Protein AF-A0A1F8RXK7-F1 (afdb_monomer)

Radius of gyration: 18.15 Å; Cα contacts (8 Å, |Δi|>4): 704; chains: 1; bounding box: 50×37×48 Å

Foldseek 3Di:
DALQDDDPQAPHDDDDAFAAWFFQFQFKTKFWLVVFFQAAALSHTQADPVDRWACAPNRRFFHFNDKDFPDFALCLCVPADDQADPVRHGPQRHPVSNSVRRVCSQVVDPRIFTWTKDHQNGATNVPRLAGTIIMITTPGGHDDDHFAEDAAPNCCVQDDPDFFFWWKWKFQAWPWDDPPDTHTSRHIDIWTWGFPAQADVVGPWWTKTADDPVTHDDDGRHGGTFGGSHPVHSYGQFTFHADPDNGRHGITITTGCNHPSNQVVVVVVVHHD

Structure (mmCIF, N/CA/C/O backbone):
data_AF-A0A1F8RXK7-F1
#
_entry.id   AF-A0A1F8RXK7-F1
#
loop_
_atom_site.group_PDB
_atom_site.id
_atom_site.type_symbol
_atom_site.label_atom_id
_atom_site.label_alt_id
_atom_site.label_comp_id
_atom_site.label_asym_id
_atom_site.label_entity_id
_atom_site.label_seq_id
_atom_site.pdbx_PDB_ins_code
_atom_site.Cartn_x
_atom_site.Cartn_y
_atom_site.Cartn_z
_atom_site.occupancy
_atom_site.B_iso_or_equiv
_atom_site.auth_seq_id
_atom_site.auth_comp_id
_atom_site.auth_asym_id
_atom_site.auth_atom_id
_atom_site.pdbx_PDB_model_num
ATOM 1 N N . TYR A 1 1 ? 3.624 -2.845 -9.677 1.00 97.81 1 TYR A N 1
ATOM 2 C CA . TYR A 1 1 ? 4.191 -2.038 -10.780 1.00 97.81 1 TYR A CA 1
ATOM 3 C C . TYR A 1 1 ? 3.054 -1.300 -11.457 1.00 97.81 1 TYR A C 1
ATOM 5 O O . TYR A 1 1 ? 2.001 -1.893 -11.654 1.00 97.81 1 TYR A O 1
ATOM 13 N N . VAL A 1 2 ? 3.251 -0.019 -11.769 1.00 97.62 2 VAL A N 1
ATOM 14 C CA . VAL A 1 2 ? 2.241 0.828 -12.424 1.00 97.62 2 VAL A CA 1
ATOM 15 C C . VAL A 1 2 ? 2.798 1.314 -13.762 1.00 97.62 2 VAL A C 1
ATOM 17 O O . VAL A 1 2 ? 3.745 2.107 -13.752 1.00 97.62 2 VAL A O 1
ATOM 20 N N . PRO A 1 3 ? 2.252 0.857 -14.901 1.00 97.06 3 PRO A N 1
ATOM 21 C CA . PRO A 1 3 ? 2.807 1.130 -16.228 1.00 97.06 3 PRO A CA 1
ATOM 22 C C . PRO A 1 3 ? 2.888 2.614 -16.586 1.00 97.06 3 PRO A C 1
ATOM 24 O O . PRO A 1 3 ? 3.844 3.035 -17.229 1.00 97.06 3 PRO A O 1
ATOM 27 N N . ASP A 1 4 ? 1.920 3.418 -16.145 1.00 95.38 4 ASP A N 1
ATOM 28 C CA . ASP A 1 4 ? 1.760 4.797 -16.625 1.00 95.38 4 ASP A CA 1
ATOM 29 C C . ASP A 1 4 ? 2.380 5.856 -15.714 1.00 95.38 4 ASP A C 1
ATOM 31 O O . ASP A 1 4 ? 2.373 7.041 -16.048 1.00 95.38 4 ASP A O 1
ATOM 35 N N . VAL A 1 5 ? 2.945 5.456 -14.571 1.00 92.44 5 VAL A N 1
ATOM 36 C CA . VAL A 1 5 ? 3.567 6.411 -13.650 1.00 92.44 5 VAL A CA 1
ATOM 37 C C . VAL A 1 5 ? 4.837 6.979 -14.287 1.00 92.44 5 VAL A C 1
ATOM 39 O O . VAL A 1 5 ? 5.756 6.217 -14.609 1.00 92.44 5 VAL A O 1
ATOM 42 N N . PRO A 1 6 ? 4.936 8.310 -14.455 1.00 91.00 6 PRO A N 1
ATOM 43 C CA . PRO A 1 6 ? 6.135 8.925 -14.990 1.00 91.00 6 PRO A CA 1
ATOM 44 C C . PRO A 1 6 ? 7.299 8.746 -14.016 1.00 91.00 6 PRO A C 1
ATOM 46 O O . PRO A 1 6 ? 7.149 8.807 -12.796 1.00 91.00 6 PRO A O 1
ATOM 49 N N . THR A 1 7 ? 8.494 8.563 -14.564 1.00 87.12 7 THR A N 1
ATOM 50 C CA . THR A 1 7 ? 9.729 8.471 -13.789 1.00 87.12 7 THR A CA 1
ATOM 51 C C . THR A 1 7 ? 10.764 9.424 -14.366 1.00 87.12 7 THR A C 1
ATOM 53 O O . THR A 1 7 ? 10.842 9.620 -15.572 1.00 87.12 7 THR A O 1
ATOM 56 N N . SER A 1 8 ? 11.580 10.030 -13.506 1.00 88.44 8 SER A N 1
ATOM 57 C CA . SER A 1 8 ? 12.704 10.868 -13.937 1.00 88.44 8 SER A CA 1
ATOM 58 C C . SER A 1 8 ? 13.897 10.056 -14.451 1.00 88.44 8 SER A C 1
ATOM 60 O O . SER A 1 8 ? 14.833 10.631 -15.002 1.00 88.44 8 SER A O 1
ATOM 62 N N . LEU A 1 9 ? 13.886 8.735 -14.249 1.00 88.38 9 LEU A N 1
ATOM 63 C CA . LEU A 1 9 ? 14.996 7.844 -14.585 1.00 88.38 9 LEU A CA 1
ATOM 64 C C . LEU A 1 9 ? 14.971 7.373 -16.042 1.00 88.38 9 LEU A C 1
ATOM 66 O O . LEU A 1 9 ? 16.021 7.045 -16.589 1.00 88.38 9 LEU A O 1
ATOM 70 N N . TYR A 1 10 ? 13.788 7.332 -16.654 1.00 90.75 10 TYR A N 1
ATOM 71 C CA . TYR A 1 10 ? 13.558 6.781 -17.985 1.00 90.75 10 TYR A CA 1
ATOM 72 C C . TYR A 1 10 ? 12.708 7.740 -18.826 1.00 90.75 10 TYR A C 1
ATOM 74 O O . TYR A 1 10 ? 11.911 8.492 -18.268 1.00 90.75 10 TYR A O 1
ATOM 82 N N . PRO A 1 11 ? 12.870 7.745 -20.162 1.00 89.50 11 PRO A N 1
ATOM 83 C CA . PRO A 1 11 ? 12.026 8.548 -21.044 1.00 89.50 11 PRO A CA 1
ATOM 84 C C . PRO A 1 11 ? 10.589 8.007 -21.150 1.00 89.50 11 PRO A C 1
ATOM 86 O O . PRO A 1 11 ? 9.679 8.772 -21.458 1.00 89.50 11 PRO A O 1
ATOM 89 N N . ASP A 1 12 ? 10.392 6.706 -20.924 1.00 91.00 12 ASP A N 1
ATOM 90 C CA . ASP A 1 12 ? 9.109 6.004 -20.910 1.00 91.00 12 ASP A CA 1
ATOM 91 C C . ASP A 1 12 ? 8.591 5.766 -19.472 1.00 91.00 12 ASP A C 1
ATOM 93 O O . ASP A 1 12 ? 9.391 5.666 -18.535 1.00 91.00 12 ASP A O 1
ATOM 97 N N . PRO A 1 13 ? 7.259 5.707 -19.257 1.00 93.88 13 PRO A N 1
ATOM 98 C CA . PRO A 1 13 ? 6.679 5.547 -17.923 1.00 93.88 13 PRO A CA 1
ATOM 99 C C . PRO A 1 13 ? 6.867 4.124 -17.358 1.00 93.88 13 PRO A C 1
ATOM 101 O O . PRO A 1 13 ? 7.306 3.201 -18.044 1.00 93.88 13 PRO A O 1
ATOM 104 N N . GLY A 1 14 ? 6.629 3.959 -16.054 1.00 95.31 14 GLY A N 1
ATOM 105 C CA . GLY A 1 14 ? 6.677 2.676 -15.346 1.00 95.31 14 GLY A CA 1
ATOM 106 C C . GLY A 1 14 ? 7.228 2.799 -13.919 1.00 95.31 14 GLY A C 1
ATOM 107 O O . GLY A 1 14 ? 8.440 2.835 -13.676 1.00 95.31 14 GLY A O 1
ATOM 108 N N . GLY A 1 15 ? 6.333 2.826 -12.942 1.00 94.31 15 GLY A N 1
ATOM 109 C CA . GLY A 1 15 ? 6.660 2.947 -11.526 1.00 94.31 15 GLY A CA 1
ATOM 110 C C . GLY A 1 15 ? 6.787 1.598 -10.821 1.00 94.31 15 GLY A C 1
ATOM 111 O O . GLY A 1 15 ? 5.990 0.684 -11.029 1.00 94.31 15 GLY A O 1
ATOM 112 N N . TRP A 1 16 ? 7.762 1.498 -9.919 1.00 94.94 16 TRP A N 1
ATOM 113 C CA . TRP A 1 16 ? 7.838 0.434 -8.918 1.00 94.94 16 TRP A CA 1
ATOM 114 C C . TRP A 1 16 ? 7.799 1.066 -7.535 1.00 94.94 16 TRP A C 1
ATOM 116 O O . TRP A 1 16 ? 8.540 2.014 -7.282 1.00 94.94 16 TRP A O 1
ATOM 126 N N . PHE A 1 17 ? 6.980 0.506 -6.659 1.00 94.69 17 PHE A N 1
ATOM 127 C CA . PHE A 1 17 ? 6.883 0.867 -5.253 1.00 94.69 17 PHE A CA 1
ATOM 128 C C . PHE A 1 17 ? 6.576 -0.390 -4.439 1.00 94.69 17 PHE A C 1
ATOM 130 O O . PHE A 1 17 ? 6.216 -1.425 -5.007 1.00 94.69 17 PHE A O 1
ATOM 137 N N . SER A 1 18 ? 6.730 -0.281 -3.126 1.00 95.44 18 SER A N 1
ATOM 138 C CA . SER A 1 18 ? 6.300 -1.271 -2.148 1.00 95.44 18 SER A CA 1
ATOM 139 C C . SER A 1 18 ? 5.241 -0.662 -1.233 1.00 95.44 18 SER A C 1
ATOM 141 O O . SER A 1 18 ? 5.212 0.548 -1.004 1.00 95.44 18 SER A O 1
ATOM 143 N N . CYS A 1 19 ? 4.371 -1.529 -0.734 1.00 97.94 19 CYS A N 1
ATOM 144 C CA . CYS A 1 19 ? 3.387 -1.243 0.296 1.00 97.94 19 CYS A CA 1
ATOM 145 C C . CYS A 1 19 ? 3.367 -2.413 1.282 1.00 97.94 19 CYS A C 1
ATOM 147 O O . CYS A 1 19 ? 3.956 -3.467 1.037 1.00 97.94 19 CYS A O 1
ATOM 149 N N . SER A 1 20 ? 2.646 -2.221 2.375 1.00 98.56 20 SER A N 1
ATOM 150 C CA . SER A 1 20 ? 2.322 -3.235 3.367 1.00 98.56 20 SER A CA 1
ATOM 151 C C . SER A 1 20 ? 0.867 -3.706 3.203 1.00 98.56 20 SER A C 1
ATOM 153 O O . SER A 1 20 ? 0.067 -3.104 2.481 1.00 98.56 20 SER A O 1
ATOM 155 N N . GLY A 1 21 ? 0.506 -4.804 3.865 1.00 98.19 21 GLY A N 1
ATOM 156 C CA . GLY A 1 21 ? -0.847 -5.358 3.820 1.00 98.19 21 GLY A CA 1
ATOM 157 C C . GLY A 1 21 ? -1.076 -6.419 4.891 1.00 98.19 21 GLY A C 1
ATOM 158 O O . GLY A 1 21 ? -0.140 -6.838 5.572 1.00 98.19 21 GLY A O 1
ATOM 159 N N . THR A 1 22 ? -2.328 -6.848 5.048 1.00 98.56 22 THR A N 1
ATOM 160 C CA . THR A 1 22 ? -2.753 -7.792 6.095 1.00 98.56 22 THR A CA 1
ATOM 161 C C . THR A 1 22 ? -3.585 -8.925 5.520 1.00 98.56 22 THR A C 1
ATOM 163 O O . THR A 1 22 ? -4.622 -8.666 4.914 1.00 98.56 22 THR A O 1
ATOM 166 N N . LEU A 1 23 ? -3.190 -10.178 5.758 1.00 98.56 23 LEU A N 1
ATOM 167 C CA . LEU A 1 23 ? -4.023 -11.337 5.426 1.00 98.56 23 LEU A CA 1
ATOM 168 C C . LEU A 1 23 ? -5.308 -11.343 6.267 1.00 98.56 23 LEU A C 1
ATOM 170 O O . LEU A 1 23 ? -5.256 -11.450 7.494 1.00 98.56 23 LEU A O 1
ATOM 174 N N . LEU A 1 24 ? -6.456 -11.276 5.593 1.00 98.75 24 LEU A N 1
ATOM 175 C CA . LEU A 1 24 ? -7.793 -11.426 6.181 1.00 98.75 24 LEU A CA 1
ATOM 176 C C . LEU A 1 24 ? -8.381 -12.824 5.941 1.00 98.75 24 LEU A C 1
ATOM 178 O O . LEU A 1 24 ? -9.269 -13.279 6.657 1.00 98.75 24 LEU A O 1
ATOM 182 N N . SER A 1 25 ? -7.871 -13.527 4.934 1.00 98.69 25 SER A N 1
ATOM 183 C CA . SER A 1 25 ? -8.138 -14.941 4.678 1.00 98.69 25 SER A CA 1
ATOM 184 C C . SER A 1 25 ? -6.902 -15.583 4.049 1.00 98.69 25 SER A C 1
ATOM 186 O O . SER A 1 25 ? -5.869 -14.932 3.906 1.00 98.69 25 SER A O 1
ATOM 188 N N . SER A 1 26 ? -6.993 -16.848 3.628 1.00 98.38 26 SER A N 1
ATOM 189 C CA . SER A 1 26 ? -5.879 -17.517 2.948 1.00 98.38 26 SER A CA 1
ATOM 190 C C . SER A 1 26 ? -5.479 -16.852 1.631 1.00 98.38 26 SER A C 1
ATOM 192 O O . SER A 1 26 ? -4.371 -17.077 1.168 1.00 98.38 26 SER A O 1
ATOM 194 N N . THR A 1 27 ? -6.354 -16.069 0.999 1.00 98.69 27 THR A N 1
ATOM 195 C CA . THR A 1 27 ? -6.063 -15.439 -0.302 1.00 98.69 27 THR A CA 1
ATOM 196 C C . THR A 1 27 ? -6.382 -13.954 -0.350 1.00 98.69 27 THR A C 1
ATOM 198 O O . THR A 1 27 ? -6.029 -13.309 -1.326 1.00 98.69 27 THR A O 1
ATOM 201 N N . VAL A 1 28 ? -7.054 -13.391 0.654 1.00 98.88 28 VAL A N 1
ATOM 202 C CA . VAL A 1 28 ? -7.448 -11.978 0.650 1.00 98.88 28 VAL A CA 1
ATOM 203 C C . VAL A 1 28 ? -6.530 -11.200 1.574 1.00 98.88 28 VAL A C 1
ATOM 205 O O . VAL A 1 28 ? -6.456 -11.489 2.770 1.00 98.88 28 VAL A O 1
ATOM 208 N N . VAL A 1 29 ? -5.862 -10.193 1.017 1.00 98.88 29 VAL A N 1
ATOM 209 C CA . VAL A 1 29 ? -5.030 -9.244 1.755 1.00 98.88 29 VAL A CA 1
ATOM 210 C C . VAL A 1 29 ? -5.660 -7.859 1.658 1.00 98.88 29 VAL A C 1
ATOM 212 O O . VAL A 1 29 ? -5.897 -7.362 0.559 1.00 98.88 29 VAL A O 1
ATOM 215 N N . LEU A 1 30 ? -5.900 -7.231 2.805 1.00 98.88 30 LEU A N 1
ATOM 216 C CA . LEU A 1 30 ? -6.299 -5.828 2.909 1.00 98.88 30 LEU A CA 1
ATOM 217 C C . LEU A 1 30 ? -5.067 -4.924 2.870 1.00 98.88 30 LEU A C 1
ATOM 219 O O . LEU A 1 30 ? -4.060 -5.202 3.523 1.00 98.88 30 LEU A O 1
ATOM 223 N N . THR A 1 31 ? -5.162 -3.841 2.111 1.00 98.81 31 THR A N 1
ATOM 224 C CA . THR A 1 31 ? -4.141 -2.804 1.951 1.00 98.81 31 THR A CA 1
ATOM 225 C C . THR A 1 31 ? -4.817 -1.458 1.631 1.00 98.81 31 THR A C 1
ATOM 227 O O . THR A 1 31 ? -6.027 -1.309 1.811 1.00 98.81 31 THR A O 1
ATOM 230 N N . ALA A 1 32 ? -4.054 -0.461 1.189 1.00 98.62 32 ALA A N 1
ATOM 231 C CA . ALA A 1 32 ? -4.578 0.844 0.804 1.00 98.62 32 ALA A CA 1
ATOM 232 C C . ALA A 1 32 ? -5.009 0.887 -0.676 1.00 98.62 32 ALA A C 1
ATOM 234 O O . ALA A 1 32 ? -4.465 0.175 -1.529 1.00 98.62 32 ALA A O 1
ATOM 235 N N . GLY A 1 33 ? -5.961 1.761 -0.998 1.00 98.25 33 GLY A N 1
ATOM 236 C CA . GLY A 1 33 ? -6.453 1.982 -2.362 1.00 98.25 33 GLY A CA 1
ATOM 237 C C . GLY A 1 33 ? -5.339 2.456 -3.295 1.00 98.25 33 GLY A C 1
ATOM 238 O O . GLY A 1 33 ? -5.121 1.874 -4.358 1.00 98.25 33 GLY A O 1
ATOM 239 N N . HIS A 1 34 ? -4.520 3.403 -2.838 1.00 97.50 34 HIS A N 1
ATOM 240 C CA . HIS A 1 34 ? -3.374 3.911 -3.599 1.00 97.50 34 HIS A CA 1
ATOM 241 C C . HIS A 1 34 ? -2.273 2.864 -3.851 1.00 97.50 34 HIS A C 1
ATOM 243 O O . HIS A 1 34 ? -1.425 3.049 -4.721 1.00 97.50 34 HIS A O 1
ATOM 249 N N . CYS A 1 35 ? -2.278 1.747 -3.114 1.00 98.19 35 CYS A N 1
ATOM 250 C CA . CYS A 1 35 ? -1.372 0.620 -3.348 1.00 98.19 35 CYS A CA 1
ATOM 251 C C . CYS A 1 35 ? -1.899 -0.367 -4.402 1.00 98.19 35 CYS A C 1
ATOM 253 O O . CYS A 1 35 ? -1.147 -1.229 -4.857 1.00 98.19 35 CYS A O 1
ATOM 255 N N . THR A 1 36 ? -3.180 -0.277 -4.772 1.00 98.56 36 THR A N 1
ATOM 256 C CA . THR A 1 36 ? -3.874 -1.259 -5.625 1.00 98.56 36 THR A CA 1
ATOM 257 C C . THR A 1 36 ? -4.430 -0.671 -6.915 1.00 98.56 36 THR A C 1
ATOM 259 O O . THR A 1 36 ? -4.662 -1.424 -7.865 1.00 98.56 36 THR A O 1
ATOM 262 N N . PHE A 1 37 ? -4.597 0.649 -6.975 1.00 98.38 37 PHE A N 1
ATOM 263 C CA . PHE A 1 37 ? -5.037 1.365 -8.162 1.00 98.38 37 PHE A CA 1
ATOM 264 C C . PHE A 1 37 ? -3.951 1.437 -9.247 1.00 98.38 37 PHE A C 1
ATOM 266 O O . PHE A 1 37 ? -2.763 1.596 -8.966 1.00 98.38 37 PHE A O 1
ATOM 273 N N . ALA A 1 38 ? -4.380 1.325 -10.506 1.00 98.19 38 ALA A N 1
ATOM 274 C CA . ALA A 1 38 ? -3.564 1.422 -11.719 1.00 98.19 38 ALA A CA 1
ATOM 275 C C . ALA A 1 38 ? -2.411 0.405 -11.827 1.00 98.19 38 ALA A C 1
ATOM 277 O O . ALA A 1 38 ? -1.533 0.544 -12.684 1.00 98.19 38 ALA A O 1
ATOM 278 N N . ILE A 1 39 ? -2.402 -0.640 -10.993 1.00 98.62 39 ILE A N 1
ATOM 279 C CA . ILE A 1 39 ? -1.441 -1.740 -11.114 1.00 98.62 39 ILE A CA 1
ATOM 280 C C . ILE A 1 39 ? -1.576 -2.367 -12.502 1.00 98.62 39 ILE A C 1
ATOM 282 O O . ILE A 1 39 ? -2.683 -2.566 -13.000 1.00 98.62 39 ILE A O 1
ATOM 286 N N . GLY A 1 40 ? -0.443 -2.654 -13.139 1.00 98.56 40 GLY A N 1
ATOM 287 C CA . GLY A 1 40 ? -0.409 -3.208 -14.488 1.00 98.56 40 GLY A CA 1
ATOM 288 C C . GLY A 1 40 ? -0.933 -4.641 -14.567 1.00 98.56 40 GLY A C 1
ATOM 289 O O . GLY A 1 40 ? -0.886 -5.395 -13.594 1.00 98.56 40 GLY A O 1
ATOM 290 N N . LEU A 1 41 ? -1.416 -5.013 -15.749 1.00 98.50 41 LEU A N 1
ATOM 291 C CA . LEU A 1 41 ? -1.730 -6.378 -16.149 1.00 98.50 41 LEU A CA 1
ATOM 292 C C . LEU A 1 41 ? -0.657 -6.843 -17.137 1.00 98.50 41 LEU A C 1
ATOM 294 O O . LEU A 1 41 ? -0.673 -6.447 -18.301 1.00 98.50 41 LEU A O 1
ATOM 298 N N . ASP A 1 42 ? 0.299 -7.640 -16.662 1.00 97.69 42 ASP A N 1
ATOM 299 C CA . ASP A 1 42 ? 1.456 -8.102 -17.438 1.00 97.69 42 ASP A CA 1
ATOM 300 C C . ASP A 1 42 ? 2.169 -6.945 -18.174 1.00 97.69 42 ASP A C 1
ATOM 302 O O . ASP A 1 42 ? 2.390 -6.980 -19.387 1.00 97.69 42 ASP A O 1
ATOM 306 N N . SER A 1 43 ? 2.510 -5.891 -17.427 1.00 96.88 43 SER A N 1
ATOM 307 C CA . SER A 1 43 ? 3.060 -4.591 -17.849 1.00 96.88 43 SER A CA 1
ATOM 308 C C . SER A 1 43 ? 2.124 -3.643 -18.601 1.00 96.88 43 SER A C 1
ATOM 310 O O . SER A 1 43 ? 2.511 -2.507 -18.878 1.00 96.88 43 SER A O 1
ATOM 312 N N . VAL A 1 44 ? 0.902 -4.064 -18.924 1.00 97.50 44 VAL A N 1
ATOM 313 C CA . VAL A 1 44 ? -0.072 -3.240 -19.649 1.00 97.50 44 VAL A CA 1
ATOM 314 C C . VAL A 1 44 ? -0.912 -2.428 -18.671 1.00 97.50 44 VAL A C 1
ATOM 316 O O . VAL A 1 44 ? -1.269 -2.907 -17.598 1.00 97.50 44 VAL A O 1
ATOM 319 N N . SER A 1 45 ? -1.230 -1.184 -19.031 1.00 97.94 45 SER A N 1
ATOM 320 C CA . SER A 1 45 ? -2.092 -0.335 -18.210 1.00 97.94 45 SER A CA 1
ATOM 321 C C . SER A 1 45 ? -3.469 -0.956 -17.979 1.00 97.94 45 SER A C 1
ATOM 323 O O . SER A 1 45 ? -4.081 -1.492 -18.902 1.00 97.94 45 SER A O 1
ATOM 325 N N . THR A 1 46 ? -3.970 -0.815 -16.755 1.00 98.38 46 THR A N 1
ATOM 326 C CA . THR A 1 46 ? -5.360 -1.106 -16.379 1.00 98.38 46 THR A CA 1
ATOM 327 C C . THR A 1 46 ? -6.237 0.146 -16.360 1.00 98.38 46 THR A C 1
ATOM 329 O O . THR A 1 46 ? -7.435 0.047 -16.106 1.00 98.38 46 THR A O 1
ATOM 332 N N . THR A 1 47 ? -5.668 1.323 -16.639 1.00 97.81 47 THR A N 1
ATOM 333 C CA . THR A 1 47 ? -6.410 2.588 -16.717 1.00 97.81 47 THR A CA 1
ATOM 334 C C . THR A 1 47 ? -6.683 2.989 -18.163 1.00 97.81 47 THR A C 1
ATOM 336 O O . THR A 1 47 ? -5.964 2.604 -19.089 1.00 97.81 47 THR A O 1
ATOM 339 N N . THR A 1 48 ? -7.725 3.785 -18.374 1.00 95.06 48 THR A N 1
ATOM 340 C CA . THR A 1 48 ? -8.015 4.391 -19.678 1.00 95.06 48 THR A CA 1
ATOM 341 C C . THR A 1 48 ? -7.152 5.626 -19.923 1.00 95.06 48 THR A C 1
ATOM 343 O O . THR A 1 48 ? -6.710 6.288 -18.991 1.00 95.06 48 THR A O 1
ATOM 346 N N . GLU A 1 49 ? -6.915 5.978 -21.190 1.00 89.94 49 GLU A N 1
ATOM 347 C CA . GLU A 1 49 ? -6.137 7.178 -21.529 1.00 89.94 49 GLU A CA 1
ATOM 348 C C . GLU A 1 49 ? -6.782 8.469 -20.996 1.00 89.94 49 GLU A C 1
ATOM 350 O O . GLU A 1 49 ? -6.065 9.356 -20.531 1.00 89.94 49 GLU A O 1
ATOM 355 N N . ASP A 1 50 ? -8.117 8.528 -21.008 1.00 91.81 50 ASP A N 1
ATOM 356 C CA . ASP A 1 50 ? -8.906 9.690 -20.589 1.00 91.81 50 ASP A CA 1
ATOM 357 C C . ASP A 1 50 ? -9.073 9.797 -19.061 1.00 91.81 50 ASP A C 1
ATOM 359 O O . ASP A 1 50 ? -9.350 10.886 -18.553 1.00 91.81 50 ASP A O 1
ATOM 363 N N . ASP A 1 51 ? -8.884 8.699 -18.321 1.00 93.69 51 ASP A N 1
ATOM 364 C CA . ASP A 1 51 ? -8.983 8.668 -16.862 1.00 93.69 51 ASP A CA 1
ATOM 365 C C . ASP A 1 51 ? -7.901 7.783 -16.230 1.00 93.69 51 ASP A C 1
ATOM 367 O O . ASP A 1 51 ? -7.986 6.551 -16.203 1.00 93.69 51 ASP A O 1
ATOM 371 N N . ARG A 1 52 ? -6.893 8.455 -15.666 1.00 94.88 52 ARG A N 1
ATOM 372 C CA . ARG A 1 52 ? -5.758 7.858 -14.950 1.00 94.88 52 ARG A CA 1
ATOM 373 C C . ARG A 1 52 ? -5.871 7.986 -13.432 1.00 94.88 52 ARG A C 1
ATOM 375 O O . ARG A 1 52 ? -4.877 7.759 -12.752 1.00 94.88 52 ARG A O 1
ATOM 382 N N . PHE A 1 53 ? -7.025 8.400 -12.907 1.00 95.88 53 PHE A N 1
ATOM 383 C CA . PHE A 1 53 ? -7.149 8.812 -11.508 1.00 95.88 53 PHE A CA 1
ATOM 384 C C . PHE A 1 53 ? -8.294 8.141 -10.760 1.00 95.88 53 PHE A C 1
ATOM 386 O O . PHE A 1 53 ? -8.191 8.017 -9.544 1.00 95.88 53 PHE A O 1
ATOM 393 N N . THR A 1 54 ? -9.374 7.728 -11.428 1.00 97.19 54 THR A N 1
ATOM 394 C CA . THR A 1 54 ? -10.545 7.171 -10.733 1.00 97.19 54 THR A CA 1
ATOM 395 C C . THR A 1 54 ? -10.707 5.674 -10.957 1.00 97.19 54 THR A C 1
ATOM 397 O O . THR A 1 54 ? -10.435 5.172 -12.046 1.00 97.19 54 THR A O 1
ATOM 400 N N . ALA A 1 55 ? -11.163 4.961 -9.926 1.00 97.44 55 ALA A N 1
ATOM 401 C CA . ALA A 1 55 ? -11.444 3.526 -9.971 1.00 97.44 55 ALA A CA 1
ATOM 402 C C . ALA A 1 55 ? -12.857 3.179 -10.483 1.00 97.44 55 ALA A C 1
ATOM 404 O O . ALA A 1 55 ? -13.264 2.011 -10.483 1.00 97.44 55 ALA A O 1
ATOM 405 N N . ALA A 1 56 ? -13.609 4.193 -10.924 1.00 95.38 56 ALA A N 1
ATOM 406 C CA . ALA A 1 56 ? -14.988 4.041 -11.357 1.00 95.38 56 ALA A CA 1
ATOM 407 C C . ALA A 1 56 ? -15.105 3.024 -12.502 1.00 95.38 56 ALA A C 1
ATOM 409 O O . ALA A 1 56 ? -14.231 2.920 -13.365 1.00 95.38 56 ALA A O 1
ATOM 410 N N . ASP A 1 57 ? -16.191 2.249 -12.489 1.00 95.00 57 ASP A N 1
ATOM 411 C CA . ASP A 1 57 ? -16.491 1.228 -13.500 1.00 95.00 57 ASP A CA 1
ATOM 412 C C . ASP A 1 57 ? -15.367 0.184 -13.711 1.00 95.00 57 ASP A C 1
ATOM 414 O O . ASP A 1 57 ? -15.286 -0.458 -14.760 1.00 95.00 57 ASP A O 1
ATOM 418 N N . GLY A 1 58 ? -14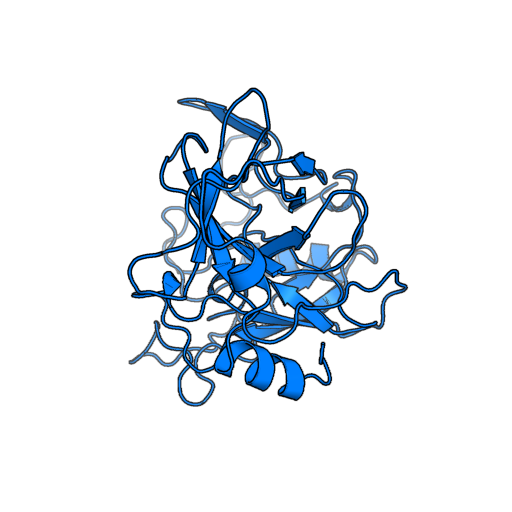.508 -0.019 -12.702 1.00 95.62 58 GLY A N 1
ATOM 419 C CA . GLY A 1 58 ? -13.400 -0.979 -12.733 1.00 95.62 58 GLY A CA 1
ATOM 420 C C . GLY A 1 58 ? -12.112 -0.453 -13.374 1.00 95.62 58 GLY A C 1
ATOM 421 O O . GLY A 1 58 ? -11.174 -1.228 -13.563 1.00 95.62 58 GLY A O 1
ATOM 422 N N . ASN A 1 59 ? -12.038 0.840 -13.702 1.00 98.12 59 ASN A N 1
ATOM 423 C CA . ASN A 1 59 ? -10.820 1.471 -14.203 1.00 98.12 59 ASN A CA 1
ATOM 424 C C . ASN A 1 59 ? -9.667 1.326 -13.190 1.00 98.12 59 ASN A C 1
ATOM 426 O O . ASN A 1 59 ? -9.856 1.470 -11.987 1.00 98.12 59 ASN A O 1
ATOM 430 N N . GLY A 1 60 ? -8.460 1.001 -13.654 1.00 97.88 60 GLY A N 1
ATOM 431 C CA . GLY A 1 60 ? -7.295 0.822 -12.780 1.00 97.88 60 GLY A CA 1
ATOM 432 C C . GLY A 1 60 ? -7.372 -0.377 -11.822 1.00 97.88 60 GLY A C 1
ATOM 433 O O . GLY A 1 60 ? -6.568 -0.451 -10.895 1.00 97.88 60 GLY A O 1
ATOM 434 N N . SER A 1 61 ? -8.321 -1.295 -12.022 1.00 98.38 61 SER A N 1
ATOM 435 C CA . SER A 1 61 ? -8.515 -2.511 -11.225 1.00 98.38 61 SER A CA 1
ATOM 436 C C . SER A 1 61 ? -8.133 -3.767 -12.019 1.00 98.38 61 SER A C 1
ATOM 438 O O . SER A 1 61 ? -8.073 -3.748 -13.249 1.00 98.38 61 SER A O 1
ATOM 440 N N . GLY A 1 62 ? -7.876 -4.879 -11.328 1.00 98.50 62 GLY A N 1
ATOM 441 C CA . GLY A 1 62 ? -7.586 -6.181 -11.934 1.00 98.50 62 GLY A CA 1
ATOM 442 C C . GLY A 1 62 ? -6.141 -6.374 -12.406 1.00 98.50 62 GLY A C 1
ATOM 443 O O . GLY A 1 62 ? -5.863 -7.317 -13.146 1.00 98.50 62 GLY A O 1
ATOM 444 N N . GLY A 1 63 ? -5.219 -5.497 -12.003 1.00 98.69 63 GLY A N 1
ATOM 445 C CA . GLY A 1 63 ? -3.799 -5.622 -12.330 1.00 98.69 63 GLY A CA 1
ATOM 446 C C . GLY A 1 63 ? -3.137 -6.777 -11.584 1.00 98.69 63 GLY A C 1
ATOM 447 O O . GLY A 1 63 ? -3.408 -6.981 -10.405 1.00 98.69 63 GLY A O 1
ATOM 448 N N . ASN A 1 64 ? -2.246 -7.515 -12.248 1.00 98.62 64 ASN A N 1
ATOM 449 C CA . ASN A 1 64 ? -1.523 -8.655 -11.672 1.00 98.62 64 ASN A CA 1
ATOM 450 C C . ASN A 1 64 ? -0.013 -8.416 -11.498 1.00 98.62 64 ASN A C 1
ATOM 452 O O . ASN A 1 64 ? 0.740 -9.333 -11.161 1.00 98.62 64 ASN A O 1
ATOM 456 N N . ASP A 1 65 ? 0.462 -7.193 -11.736 1.00 98.75 65 ASP A N 1
ATOM 457 C CA . ASP A 1 65 ? 1.842 -6.802 -11.464 1.00 98.75 65 ASP A CA 1
ATOM 458 C C . ASP A 1 65 ? 2.037 -6.399 -9.993 1.00 98.75 65 ASP A C 1
ATOM 460 O O . ASP A 1 65 ? 2.612 -5.349 -9.671 1.00 98.75 65 ASP A O 1
ATOM 464 N N . VAL A 1 66 ? 1.532 -7.241 -9.097 1.00 98.56 66 VAL A N 1
ATOM 465 C CA . VAL A 1 66 ? 1.678 -7.144 -7.649 1.00 98.56 66 VAL A CA 1
ATOM 466 C C . VAL A 1 66 ? 2.091 -8.507 -7.100 1.00 98.56 66 VAL A C 1
ATOM 468 O O . VAL A 1 66 ? 1.601 -9.552 -7.528 1.00 98.56 66 VAL A O 1
ATOM 471 N N . TRP A 1 67 ? 3.029 -8.474 -6.158 1.00 98.56 67 TRP A N 1
ATOM 472 C CA . TRP A 1 67 ? 3.589 -9.647 -5.502 1.00 98.56 67 TRP A CA 1
ATOM 473 C C . TRP A 1 67 ? 3.581 -9.408 -3.999 1.00 98.56 67 TRP A C 1
ATOM 475 O O . TRP A 1 67 ? 3.885 -8.304 -3.543 1.00 98.56 67 TRP A O 1
ATOM 485 N N . PHE A 1 68 ? 3.216 -10.435 -3.245 1.00 98.06 68 PHE A N 1
ATOM 486 C CA . PHE A 1 68 ? 3.078 -10.393 -1.798 1.00 98.06 68 PHE A CA 1
ATOM 487 C C . PHE A 1 68 ? 4.037 -11.388 -1.154 1.00 98.06 68 PHE A C 1
ATOM 489 O O . PHE A 1 68 ? 4.168 -12.510 -1.637 1.00 98.06 68 PHE A O 1
ATOM 496 N N . SER A 1 69 ? 4.686 -10.986 -0.065 1.00 97.06 69 SER A N 1
ATOM 497 C CA . SER A 1 69 ? 5.573 -11.848 0.711 1.00 97.06 69 SER A CA 1
ATOM 498 C C . SER A 1 69 ? 5.190 -11.805 2.184 1.00 97.06 69 SER A C 1
ATOM 500 O O . SER A 1 69 ? 4.747 -10.776 2.696 1.00 97.06 69 SER A O 1
ATOM 502 N N . LEU A 1 70 ? 5.365 -12.942 2.853 1.00 95.69 70 LEU A N 1
ATOM 503 C CA . LEU A 1 70 ? 5.229 -13.082 4.304 1.00 95.69 70 LEU A CA 1
ATOM 504 C C . LEU A 1 70 ? 6.581 -13.052 5.026 1.00 95.69 70 LEU A C 1
ATOM 506 O O . LEU A 1 70 ? 6.610 -13.123 6.254 1.00 95.69 70 LEU A O 1
ATOM 510 N N . THR A 1 71 ? 7.686 -12.967 4.287 1.00 95.62 71 THR A N 1
ATOM 511 C CA . THR A 1 71 ? 9.032 -12.890 4.852 1.00 95.62 71 THR A CA 1
ATOM 512 C C . THR A 1 71 ? 9.213 -11.554 5.570 1.00 95.62 71 THR A C 1
ATOM 514 O O . THR A 1 71 ? 8.968 -10.486 5.011 1.00 95.62 71 THR A O 1
ATOM 517 N N . GLU A 1 72 ? 9.622 -11.618 6.838 1.00 95.31 72 GLU A N 1
ATOM 518 C CA . GLU A 1 72 ? 9.616 -10.458 7.736 1.00 95.31 72 GLU A CA 1
ATOM 519 C C . GLU A 1 72 ? 11.000 -9.822 7.941 1.00 95.31 72 GLU A C 1
ATOM 521 O O . GLU A 1 72 ? 11.086 -8.739 8.515 1.00 95.31 72 GLU A O 1
ATOM 526 N N . ASP A 1 73 ? 12.081 -10.487 7.526 1.00 95.00 73 ASP A N 1
ATOM 527 C CA . ASP A 1 73 ? 13.459 -10.169 7.933 1.00 95.00 73 ASP A CA 1
ATOM 528 C C . ASP A 1 73 ? 14.310 -9.470 6.859 1.00 95.00 73 ASP A C 1
ATOM 530 O O . ASP A 1 73 ? 15.502 -9.243 7.073 1.00 95.00 73 ASP A O 1
ATOM 534 N N . GLY A 1 74 ? 13.711 -9.134 5.715 1.00 93.19 74 GLY A N 1
ATOM 535 C CA . GLY A 1 74 ? 14.377 -8.467 4.596 1.00 93.19 74 GLY A CA 1
ATOM 536 C C . GLY A 1 74 ? 15.038 -9.411 3.592 1.00 93.19 74 GLY A C 1
ATOM 537 O O . GLY A 1 74 ? 15.387 -8.963 2.497 1.00 93.19 74 GLY A O 1
ATOM 538 N N . SER A 1 75 ? 15.165 -10.706 3.899 1.00 95.06 75 SER A N 1
ATOM 539 C CA . SER A 1 75 ? 15.817 -11.673 3.004 1.00 95.06 75 SER A CA 1
ATOM 540 C C . SER A 1 75 ? 15.092 -11.869 1.667 1.00 95.06 75 SER A C 1
ATOM 542 O O . SER A 1 75 ? 15.737 -12.205 0.676 1.00 95.06 75 SER A O 1
ATOM 544 N N . GLN A 1 76 ? 13.799 -11.538 1.575 1.00 93.44 76 GLN A N 1
ATOM 545 C CA . GLN A 1 76 ? 13.025 -11.584 0.327 1.00 93.44 76 GLN A CA 1
ATOM 546 C C . GLN A 1 76 ? 13.547 -10.639 -0.770 1.00 93.44 76 GLN A C 1
ATOM 548 O O . GLN A 1 76 ? 13.144 -10.734 -1.932 1.00 93.44 76 GLN A O 1
ATOM 553 N N . TRP A 1 77 ? 14.431 -9.703 -0.411 1.00 94.06 77 TRP A N 1
ATOM 554 C CA . TRP A 1 77 ? 15.074 -8.767 -1.332 1.00 94.06 77 TRP A CA 1
ATOM 555 C C . TRP A 1 77 ? 16.483 -9.196 -1.764 1.00 94.06 77 TRP A C 1
ATOM 557 O O . TRP A 1 77 ? 17.102 -8.510 -2.587 1.00 94.06 77 TRP A O 1
ATOM 567 N N . ASP A 1 78 ? 17.010 -10.308 -1.247 1.00 94.56 78 ASP A N 1
ATOM 568 C CA . ASP A 1 78 ? 18.352 -10.777 -1.579 1.00 94.56 78 ASP A CA 1
ATOM 569 C C . ASP A 1 78 ? 18.471 -11.085 -3.078 1.00 94.56 78 ASP A C 1
ATOM 571 O O . ASP A 1 78 ? 17.787 -11.934 -3.639 1.00 94.56 78 ASP A O 1
ATOM 575 N N . GLY A 1 79 ? 19.376 -10.376 -3.759 1.00 94.06 79 GLY A N 1
ATOM 576 C CA . GLY A 1 79 ? 19.555 -10.510 -5.208 1.00 94.06 79 GLY A CA 1
ATOM 577 C C . GLY A 1 79 ? 18.575 -9.691 -6.054 1.00 94.06 79 GLY A C 1
ATOM 578 O O . GLY A 1 79 ? 18.574 -9.844 -7.279 1.00 94.06 79 GLY A O 1
ATOM 579 N N . TRP A 1 80 ? 17.796 -8.793 -5.439 1.00 95.88 80 TRP A N 1
ATOM 580 C CA . TRP A 1 80 ? 16.905 -7.876 -6.147 1.00 95.88 80 TRP A CA 1
ATOM 581 C C . TRP A 1 80 ? 17.614 -7.167 -7.319 1.00 95.88 80 TRP A C 1
ATOM 583 O O . TRP A 1 80 ? 18.700 -6.599 -7.135 1.00 95.88 80 TRP A O 1
ATOM 593 N N . PRO A 1 81 ? 17.008 -7.123 -8.525 1.00 96.69 81 PRO A N 1
ATOM 594 C CA . PRO A 1 81 ? 17.567 -6.420 -9.675 1.00 96.69 81 PRO A CA 1
ATOM 595 C C . PRO A 1 81 ? 17.704 -4.908 -9.428 1.00 96.69 81 PRO A C 1
ATOM 597 O O . PRO A 1 81 ? 16.759 -4.117 -9.590 1.00 96.69 81 PRO A O 1
ATOM 600 N N . ALA A 1 82 ? 18.918 -4.507 -9.043 1.00 93.69 82 ALA A N 1
ATOM 601 C CA . ALA A 1 82 ? 19.273 -3.128 -8.750 1.00 93.69 82 ALA A CA 1
ATOM 602 C C . ALA A 1 82 ? 19.040 -2.221 -9.965 1.00 93.69 82 ALA A C 1
ATOM 604 O O . ALA A 1 82 ? 19.327 -2.578 -11.105 1.00 93.69 82 ALA A O 1
ATOM 605 N N . THR A 1 83 ? 18.521 -1.015 -9.720 1.00 92.19 83 THR A N 1
ATOM 606 C CA . THR A 1 83 ? 18.293 -0.028 -10.790 1.00 92.19 83 THR A CA 1
ATOM 607 C C . THR A 1 83 ? 19.613 0.453 -11.400 1.00 92.19 83 THR A C 1
ATOM 609 O O . THR A 1 83 ? 19.677 0.693 -12.605 1.00 92.19 83 THR A O 1
ATOM 612 N N . PHE A 1 84 ? 20.657 0.581 -10.576 1.00 94.56 84 PHE A N 1
ATOM 613 C CA . PHE A 1 84 ? 21.968 1.084 -10.973 1.00 94.56 84 PHE A CA 1
ATOM 614 C C . PHE A 1 84 ? 23.051 0.022 -10.777 1.00 94.56 84 PHE A C 1
ATOM 616 O O . PHE A 1 84 ? 23.000 -0.748 -9.818 1.00 94.56 84 PHE A O 1
ATOM 623 N N . ASP A 1 85 ? 24.030 -0.002 -11.677 1.00 93.94 85 ASP A N 1
ATOM 624 C CA . ASP A 1 85 ? 25.238 -0.811 -11.545 1.00 93.94 85 ASP A CA 1
ATOM 625 C C . ASP A 1 85 ? 26.251 -0.178 -10.568 1.00 93.94 85 ASP A C 1
ATOM 627 O O . ASP A 1 85 ? 26.065 0.929 -10.057 1.00 93.94 85 ASP A O 1
ATOM 631 N N . ALA A 1 86 ? 27.366 -0.871 -10.316 1.00 94.19 86 ALA A N 1
ATOM 632 C CA . ALA A 1 86 ? 28.422 -0.391 -9.419 1.00 94.19 86 ALA A CA 1
ATOM 633 C C . ALA A 1 86 ? 29.120 0.901 -9.899 1.00 94.19 86 ALA A C 1
ATOM 635 O O . ALA A 1 86 ? 29.827 1.539 -9.121 1.00 94.19 86 ALA A O 1
ATOM 636 N N . ALA A 1 87 ? 28.945 1.282 -11.168 1.00 95.25 87 ALA A N 1
ATOM 637 C CA . ALA A 1 87 ? 29.454 2.524 -11.738 1.00 95.25 87 ALA A CA 1
ATOM 638 C C . ALA A 1 87 ? 28.405 3.655 -11.727 1.00 95.25 87 ALA A C 1
ATOM 640 O O . ALA A 1 87 ? 28.714 4.769 -12.150 1.00 95.25 87 ALA A O 1
ATOM 641 N N . GLY A 1 88 ? 27.191 3.396 -11.226 1.00 93.19 88 GLY A N 1
ATOM 642 C CA . GLY A 1 88 ? 26.094 4.360 -11.156 1.00 93.19 88 GLY A CA 1
ATOM 643 C C . GLY A 1 88 ? 25.307 4.520 -12.459 1.00 93.19 88 GLY A C 1
ATOM 644 O O . GLY A 1 88 ? 24.489 5.434 -12.556 1.00 93.19 88 GLY A O 1
ATOM 645 N N . ASN A 1 89 ? 25.522 3.662 -13.460 1.00 93.94 89 ASN A N 1
ATOM 646 C CA . ASN A 1 89 ? 24.721 3.665 -14.686 1.00 93.94 89 ASN A CA 1
ATOM 647 C C . ASN A 1 89 ? 23.461 2.824 -14.497 1.00 93.94 89 ASN A C 1
ATOM 649 O O . ASN A 1 89 ? 23.439 1.915 -13.671 1.00 93.94 89 ASN A O 1
ATOM 653 N N . LEU A 1 90 ? 22.420 3.079 -15.292 1.00 94.25 90 LEU A N 1
ATOM 654 C CA . LEU A 1 90 ? 21.238 2.217 -15.309 1.00 94.25 90 LEU A CA 1
ATOM 655 C C . LEU A 1 90 ? 21.638 0.786 -15.695 1.00 94.25 90 LEU A C 1
ATOM 657 O O . LEU A 1 90 ? 22.117 0.554 -16.805 1.00 94.25 90 LEU A O 1
ATOM 661 N N . ALA A 1 91 ? 21.391 -0.171 -14.799 1.00 96.19 91 ALA A N 1
ATOM 662 C CA . ALA A 1 91 ? 21.638 -1.589 -15.060 1.00 96.19 91 ALA A CA 1
ATOM 663 C C . ALA A 1 91 ? 20.710 -2.126 -16.164 1.00 96.19 91 ALA A C 1
ATOM 665 O O . ALA A 1 91 ? 21.074 -3.020 -16.927 1.00 96.19 91 ALA A O 1
ATOM 666 N N . PHE A 1 92 ? 19.520 -1.530 -16.277 1.00 95.38 92 PHE A N 1
ATOM 667 C CA . PHE A 1 92 ? 18.524 -1.819 -17.301 1.00 95.38 92 PHE A CA 1
ATOM 668 C C . PHE A 1 92 ? 18.270 -0.547 -18.113 1.00 95.38 92 PHE A C 1
ATOM 670 O O . PHE A 1 92 ? 17.685 0.387 -17.564 1.00 95.38 92 PHE A O 1
ATOM 677 N N . PRO A 1 93 ? 18.691 -0.480 -19.391 1.00 91.38 93 PRO A N 1
ATOM 678 C CA . PRO A 1 93 ? 18.598 0.745 -20.192 1.00 91.38 93 PRO A CA 1
ATOM 679 C C . PRO A 1 93 ? 17.175 1.191 -20.555 1.00 91.38 93 PRO A C 1
ATOM 681 O O . PRO A 1 93 ? 16.987 2.330 -20.968 1.00 91.38 93 PRO A O 1
ATOM 684 N N . THR A 1 94 ? 16.182 0.305 -20.442 1.00 93.44 94 THR A N 1
ATOM 685 C CA . THR A 1 94 ? 14.775 0.592 -20.762 1.00 93.44 94 THR A CA 1
ATOM 686 C C . THR A 1 94 ? 13.858 0.107 -19.648 1.00 93.44 94 THR A C 1
ATOM 688 O O . THR A 1 94 ? 14.209 -0.819 -18.905 1.00 93.44 94 THR A O 1
ATOM 691 N N . GLN A 1 95 ? 12.652 0.673 -19.567 1.00 93.31 95 GLN A N 1
ATOM 692 C CA . GLN A 1 95 ? 11.655 0.217 -18.598 1.00 93.31 95 GLN A CA 1
ATOM 693 C C . GLN A 1 95 ? 11.207 -1.210 -18.875 1.00 93.31 95 GLN A C 1
ATOM 695 O O . GLN A 1 95 ? 11.075 -1.989 -17.937 1.00 93.31 95 GLN A O 1
ATOM 700 N N . ALA A 1 96 ? 11.075 -1.594 -20.147 1.00 94.50 96 ALA A N 1
ATOM 701 C CA . ALA A 1 96 ? 10.774 -2.971 -20.528 1.00 94.50 96 ALA A CA 1
ATOM 702 C C . ALA A 1 96 ? 11.832 -3.964 -20.009 1.00 94.50 96 ALA A C 1
ATOM 704 O O . ALA A 1 96 ? 11.486 -5.004 -19.453 1.00 94.50 96 ALA A O 1
ATOM 705 N N . ALA A 1 97 ? 13.126 -3.632 -20.124 1.00 95.94 97 ALA A N 1
ATOM 706 C CA . ALA A 1 97 ? 14.200 -4.474 -19.594 1.00 95.94 97 ALA A CA 1
ATOM 707 C C . ALA A 1 97 ? 14.164 -4.546 -18.059 1.00 95.94 97 ALA A C 1
ATOM 709 O O . ALA A 1 97 ? 14.358 -5.617 -17.484 1.00 95.94 97 ALA A O 1
ATOM 710 N N . ARG A 1 98 ? 13.872 -3.422 -17.393 1.00 96.31 98 ARG A N 1
ATOM 711 C CA . ARG A 1 98 ? 13.739 -3.357 -15.932 1.00 96.31 98 ARG A CA 1
ATOM 712 C C . ARG A 1 98 ? 12.543 -4.167 -15.432 1.00 96.31 98 ARG A C 1
ATOM 714 O O . ARG A 1 98 ? 12.674 -4.891 -14.448 1.00 96.31 98 ARG A O 1
ATOM 721 N N . TYR A 1 99 ? 11.396 -4.050 -16.103 1.00 97.31 99 TYR A N 1
ATOM 722 C CA . TYR A 1 99 ? 10.199 -4.826 -15.799 1.00 97.31 99 TYR A CA 1
ATOM 723 C C . TYR A 1 99 ? 10.475 -6.319 -15.960 1.00 97.31 99 TYR A C 1
ATOM 725 O O . TYR A 1 99 ? 10.227 -7.077 -15.026 1.00 97.31 99 TYR A O 1
ATOM 733 N N . ALA A 1 100 ? 11.064 -6.732 -17.087 1.00 98.00 100 ALA A N 1
ATOM 734 C CA . ALA A 1 100 ? 11.399 -8.130 -17.340 1.00 98.00 100 ALA A CA 1
ATOM 735 C C . ALA A 1 100 ? 12.336 -8.705 -16.265 1.00 98.00 100 ALA A C 1
ATOM 737 O O . ALA A 1 100 ? 12.102 -9.805 -15.778 1.00 98.00 100 ALA A O 1
ATOM 738 N N . ALA A 1 101 ? 13.362 -7.958 -15.848 1.00 98.00 101 ALA A N 1
ATOM 739 C CA . ALA A 1 101 ? 14.282 -8.416 -14.811 1.00 98.00 101 ALA A CA 1
ATOM 740 C C . ALA A 1 101 ? 13.609 -8.564 -13.437 1.00 98.00 101 ALA A C 1
ATOM 742 O O . ALA A 1 101 ? 13.790 -9.580 -12.770 1.00 98.00 101 ALA A O 1
ATOM 743 N N . ARG A 1 102 ? 12.821 -7.568 -13.013 1.00 97.88 102 ARG A N 1
ATOM 744 C CA . ARG A 1 102 ? 12.165 -7.567 -11.694 1.00 97.88 102 ARG A CA 1
ATOM 745 C C . ARG A 1 102 ? 11.017 -8.561 -11.601 1.00 97.88 102 ARG A C 1
ATOM 747 O O . ARG A 1 102 ? 10.931 -9.281 -10.618 1.00 97.88 102 ARG A O 1
ATOM 754 N N . SER A 1 103 ? 10.179 -8.644 -12.630 1.00 98.38 103 SER A N 1
ATOM 755 C CA . SER A 1 103 ? 9.125 -9.663 -12.691 1.00 98.38 103 SER A CA 1
ATOM 756 C C . SER A 1 103 ? 9.713 -11.075 -12.740 1.00 98.38 103 SER A C 1
ATOM 758 O O . SER A 1 103 ? 9.196 -11.955 -12.067 1.00 98.38 103 SER A O 1
ATOM 760 N N . ALA A 1 104 ? 10.823 -11.303 -13.456 1.00 98.38 104 ALA A N 1
ATOM 761 C CA . ALA A 1 104 ? 11.500 -12.601 -13.449 1.00 98.38 104 ALA A CA 1
ATOM 762 C C . ALA A 1 104 ? 12.083 -12.965 -12.074 1.00 98.38 104 ALA A C 1
ATOM 764 O O . ALA A 1 104 ? 12.013 -14.129 -11.696 1.00 98.38 104 ALA A O 1
ATOM 765 N N . PHE A 1 105 ? 12.631 -11.992 -11.336 1.00 98.25 105 PHE A N 1
ATOM 766 C CA . PHE A 1 105 ? 13.063 -12.195 -9.950 1.00 98.25 105 PHE A CA 1
ATOM 767 C C . PHE A 1 105 ? 11.880 -12.608 -9.065 1.00 98.25 105 PHE A C 1
ATOM 769 O O . PHE A 1 105 ? 11.916 -13.677 -8.471 1.00 98.25 105 PHE A O 1
ATOM 776 N N . LEU A 1 106 ? 10.804 -11.814 -9.059 1.00 98.19 106 LEU A N 1
ATOM 777 C CA . LEU A 1 106 ? 9.635 -12.054 -8.206 1.00 98.19 106 LEU A CA 1
ATOM 778 C C . LEU A 1 106 ? 8.907 -13.357 -8.562 1.00 98.19 106 LEU A C 1
ATOM 780 O O . LEU A 1 106 ? 8.474 -14.079 -7.682 1.00 98.19 106 LEU A O 1
ATOM 784 N N . ASN A 1 107 ? 8.797 -13.699 -9.846 1.00 97.81 107 ASN A N 1
ATOM 785 C CA . ASN A 1 107 ? 8.176 -14.956 -10.280 1.00 97.81 107 ASN A CA 1
ATOM 786 C C . ASN A 1 107 ? 9.086 -16.182 -10.086 1.00 97.81 107 ASN A C 1
ATOM 788 O O . ASN A 1 107 ? 8.623 -17.315 -10.205 1.00 97.81 107 ASN A O 1
ATOM 792 N N . GLY A 1 108 ? 10.392 -15.968 -9.910 1.00 96.94 108 GLY A N 1
ATOM 793 C CA . GLY A 1 108 ? 11.395 -17.027 -9.803 1.00 96.94 108 GLY A CA 1
ATOM 794 C C . GLY A 1 108 ? 11.660 -17.489 -8.372 1.00 96.94 108 GLY A C 1
ATOM 795 O O . GLY A 1 108 ? 12.416 -18.443 -8.190 1.00 96.94 108 GLY A O 1
ATOM 796 N N . ASP A 1 109 ? 11.058 -16.827 -7.389 1.00 94.50 109 ASP A N 1
ATOM 797 C CA . ASP A 1 109 ? 11.295 -17.032 -5.967 1.00 94.50 109 ASP A CA 1
ATOM 798 C C . ASP A 1 109 ? 9.977 -17.368 -5.253 1.00 94.50 109 ASP A C 1
ATOM 800 O O . ASP A 1 109 ? 8.963 -16.699 -5.441 1.00 94.50 109 ASP A O 1
ATOM 804 N N . SER A 1 110 ? 9.987 -18.433 -4.450 1.00 93.00 110 SER A N 1
ATOM 805 C CA . SER A 1 110 ? 8.814 -18.913 -3.715 1.00 93.00 110 SER A CA 1
ATOM 806 C C . SER A 1 110 ? 8.389 -18.009 -2.560 1.00 93.00 110 SER A C 1
ATOM 808 O O . SER A 1 110 ? 7.286 -18.180 -2.046 1.00 93.00 110 SER A O 1
ATOM 810 N N . ASP A 1 111 ? 9.238 -17.068 -2.144 1.00 94.38 111 ASP A N 1
ATOM 811 C CA . ASP A 1 111 ? 8.898 -16.081 -1.116 1.00 94.38 111 ASP A CA 1
ATOM 812 C C . ASP A 1 111 ? 7.857 -15.062 -1.599 1.00 94.38 111 ASP A C 1
ATOM 814 O O . ASP A 1 111 ? 7.267 -14.342 -0.786 1.00 94.38 111 ASP A O 1
ATOM 818 N N . TRP A 1 112 ? 7.625 -14.996 -2.912 1.00 97.50 112 TRP A N 1
ATOM 819 C CA . TRP A 1 112 ? 6.727 -14.049 -3.551 1.00 97.50 112 TRP A CA 1
ATOM 820 C C . TRP A 1 112 ? 5.536 -14.757 -4.186 1.00 97.50 112 TRP A C 1
ATOM 822 O O . TRP A 1 112 ? 5.659 -15.619 -5.052 1.00 97.50 112 TRP A O 1
ATOM 832 N N . VAL A 1 113 ? 4.346 -14.319 -3.798 1.00 98.12 113 VAL A N 1
ATOM 833 C CA . VAL A 1 113 ? 3.077 -14.822 -4.314 1.00 98.12 113 VAL A CA 1
ATOM 834 C C . VAL A 1 113 ? 2.485 -13.758 -5.214 1.00 98.12 113 VAL A C 1
ATOM 836 O O . VAL A 1 113 ? 2.253 -12.626 -4.780 1.00 98.12 113 VAL A O 1
ATOM 839 N N . ARG A 1 114 ? 2.242 -14.103 -6.478 1.00 98.38 114 ARG A N 1
ATOM 840 C CA . ARG A 1 114 ? 1.551 -13.203 -7.402 1.00 98.38 114 ARG A CA 1
ATOM 841 C C . ARG A 1 114 ? 0.108 -12.987 -6.943 1.00 98.38 114 ARG A C 1
ATOM 843 O O . ARG A 1 114 ? -0.500 -13.865 -6.329 1.00 98.38 114 ARG A O 1
ATOM 850 N N . ALA A 1 115 ? -0.422 -11.800 -7.198 1.00 98.75 115 ALA A N 1
ATOM 851 C CA . ALA A 1 115 ? -1.775 -11.443 -6.806 1.00 98.75 115 ALA A CA 1
ATOM 852 C C . ALA A 1 115 ? -2.450 -10.564 -7.858 1.00 98.75 115 ALA A C 1
ATOM 854 O O . ALA A 1 115 ? -1.789 -10.002 -8.728 1.00 98.75 115 ALA A O 1
ATOM 855 N N . THR A 1 116 ? -3.766 -10.416 -7.741 1.00 98.88 116 THR A N 1
ATOM 856 C CA . THR A 1 116 ? -4.571 -9.466 -8.517 1.00 98.88 116 THR A CA 1
ATOM 857 C C . THR A 1 116 ? -5.058 -8.338 -7.610 1.00 98.88 116 THR A C 1
ATOM 859 O O . THR A 1 116 ? -5.586 -8.616 -6.533 1.00 98.88 116 THR A O 1
ATOM 862 N N . SER A 1 117 ? -4.894 -7.079 -8.016 1.00 98.69 117 SER A N 1
ATOM 863 C CA . SER A 1 117 ? -5.246 -5.905 -7.212 1.00 98.69 117 SER A CA 1
ATOM 864 C C . SER A 1 117 ? -6.628 -5.338 -7.524 1.00 98.69 117 SER A C 1
ATOM 866 O O . SER A 1 117 ? -7.064 -5.290 -8.673 1.00 98.69 117 SER A O 1
ATOM 868 N N . PHE A 1 118 ? -7.298 -4.857 -6.481 1.00 98.81 118 PHE A N 1
ATOM 869 C CA . PHE A 1 118 ? -8.622 -4.255 -6.535 1.00 98.81 118 PHE A CA 1
ATOM 870 C C . PHE A 1 118 ? -8.670 -3.044 -5.590 1.00 98.81 118 PHE A C 1
ATOM 872 O O . PHE A 1 118 ? -8.719 -3.235 -4.375 1.00 98.81 118 PHE A O 1
ATOM 879 N N . PRO A 1 119 ? -8.646 -1.805 -6.102 1.00 98.69 119 PRO A N 1
ATOM 880 C CA . PRO A 1 119 ? -8.945 -0.627 -5.292 1.00 98.69 119 PRO A CA 1
ATOM 881 C C . PRO A 1 119 ? -10.442 -0.553 -4.966 1.00 98.69 119 PRO A C 1
ATOM 883 O O . PRO A 1 119 ? -11.267 -1.139 -5.677 1.00 98.69 119 PRO A O 1
ATOM 886 N N . HIS A 1 120 ? -10.804 0.203 -3.925 1.00 98.56 120 HIS A N 1
ATOM 887 C CA . HIS A 1 120 ? -12.196 0.576 -3.683 1.00 98.56 120 HIS A CA 1
ATOM 888 C C . HIS A 1 120 ? -12.793 1.214 -4.959 1.00 98.56 120 HIS A C 1
ATOM 890 O O . HIS A 1 120 ? -12.138 2.072 -5.554 1.00 98.56 120 HIS A O 1
ATOM 896 N N . PRO A 1 121 ? -14.014 0.855 -5.406 1.00 98.12 121 PRO A N 1
ATOM 897 C CA . PRO A 1 121 ? -14.588 1.374 -6.656 1.00 98.12 121 PRO A CA 1
ATOM 898 C C . PRO A 1 121 ? -14.762 2.899 -6.703 1.00 98.12 121 PRO A C 1
ATOM 900 O O . PRO A 1 121 ? -14.828 3.484 -7.781 1.00 98.12 121 PRO A O 1
ATOM 903 N N . GLU A 1 122 ? -14.834 3.544 -5.537 1.00 97.69 122 GLU A N 1
ATOM 904 C CA . GLU A 1 122 ? -14.917 5.006 -5.396 1.00 97.69 122 GLU A CA 1
ATOM 905 C C . GLU A 1 122 ? -13.545 5.668 -5.154 1.00 97.69 122 GLU A C 1
ATOM 907 O O . GLU A 1 122 ? -13.467 6.881 -4.952 1.00 97.69 122 GLU A O 1
ATOM 912 N N . TYR A 1 123 ? -12.445 4.902 -5.194 1.00 98.19 123 TYR A N 1
ATOM 913 C CA . TYR A 1 123 ? -11.094 5.446 -5.073 1.00 98.19 123 TYR A CA 1
ATOM 914 C C . TYR A 1 123 ? -10.814 6.471 -6.178 1.00 98.19 123 TYR A C 1
ATOM 916 O O . TYR A 1 123 ? -11.094 6.257 -7.362 1.00 98.19 123 TYR A O 1
ATOM 924 N N . ASN A 1 124 ? -10.223 7.593 -5.778 1.00 97.25 124 ASN A N 1
ATOM 925 C CA . ASN A 1 124 ? -9.774 8.647 -6.672 1.00 97.25 124 ASN A CA 1
ATOM 926 C C . ASN A 1 124 ? -8.409 9.137 -6.207 1.00 97.25 124 ASN A C 1
ATOM 928 O O . ASN A 1 124 ? -8.307 9.740 -5.146 1.00 97.25 124 ASN A O 1
ATOM 932 N N . ASP A 1 125 ? -7.380 8.952 -7.023 1.00 93.19 125 ASP A N 1
ATOM 933 C CA . ASP A 1 125 ? -5.996 9.292 -6.698 1.00 93.19 125 ASP A CA 1
ATOM 934 C C . ASP A 1 125 ? -5.800 10.790 -6.385 1.00 93.19 125 ASP A C 1
ATOM 936 O O . ASP A 1 125 ? -5.023 11.173 -5.510 1.00 93.19 125 ASP A O 1
ATOM 940 N N . LEU A 1 126 ? -6.594 11.668 -7.014 1.00 93.62 126 LEU A N 1
ATOM 941 C CA . LEU A 1 126 ? -6.578 13.115 -6.745 1.00 93.62 126 LEU A CA 1
ATOM 942 C C . LEU A 1 126 ? -7.253 13.494 -5.417 1.00 93.62 126 LEU A C 1
ATOM 944 O O . LEU A 1 126 ? -7.111 14.625 -4.942 1.00 93.62 126 LEU A O 1
ATOM 948 N N . ALA A 1 127 ? -8.002 12.568 -4.828 1.00 93.44 127 ALA A N 1
ATOM 949 C CA . ALA A 1 127 ? -8.735 12.728 -3.581 1.00 93.44 127 ALA A CA 1
ATOM 950 C C . ALA A 1 127 ? -8.597 11.465 -2.711 1.00 93.44 127 ALA A C 1
ATOM 952 O O . ALA A 1 127 ? -9.559 11.027 -2.082 1.00 93.44 127 ALA A O 1
ATOM 953 N N . PHE A 1 128 ? -7.390 10.883 -2.697 1.00 87.38 128 PHE A N 1
ATOM 954 C CA . PHE A 1 128 ? -7.141 9.513 -2.234 1.00 87.38 128 PHE A CA 1
ATOM 955 C C . PHE A 1 128 ? -7.664 9.241 -0.817 1.00 87.38 128 PHE A C 1
ATOM 957 O O . PHE A 1 128 ? -8.124 8.146 -0.532 1.00 87.38 128 PHE A O 1
ATOM 964 N N . TYR A 1 129 ? -7.680 10.258 0.048 1.00 87.19 129 TYR A N 1
ATOM 965 C CA . TYR A 1 129 ? -8.117 10.174 1.442 1.00 87.19 129 TYR A CA 1
ATOM 966 C C . TYR A 1 129 ? -9.604 9.831 1.650 1.00 87.19 129 TYR A C 1
ATOM 968 O O . TYR A 1 129 ? -9.977 9.590 2.793 1.00 87.19 129 TYR A O 1
ATOM 976 N N . PHE A 1 130 ? -10.455 9.840 0.616 1.00 92.06 130 PHE A N 1
ATOM 977 C CA . PHE A 1 130 ? -11.881 9.507 0.760 1.00 92.06 130 PHE A CA 1
ATOM 978 C C . PHE A 1 130 ? -12.192 8.009 0.765 1.00 92.06 130 PHE A C 1
ATOM 980 O O . PHE A 1 130 ? -13.098 7.631 1.489 1.00 92.06 130 PHE A O 1
ATOM 987 N N . HIS A 1 131 ? -11.473 7.199 -0.020 1.00 96.38 131 HIS A N 1
ATOM 988 C CA . HIS A 1 131 ? -11.764 5.770 -0.212 1.00 96.38 131 HIS A CA 1
ATOM 989 C C . HIS A 1 131 ? -10.471 4.960 -0.351 1.00 96.38 131 HIS A C 1
ATOM 991 O O . HIS A 1 131 ? -10.302 4.185 -1.292 1.00 96.38 131 HIS A O 1
ATOM 997 N N . ASP A 1 132 ? -9.504 5.188 0.543 1.00 98.12 132 ASP A N 1
ATOM 998 C CA . ASP A 1 132 ? -8.165 4.590 0.459 1.00 98.12 132 ASP A CA 1
ATOM 999 C C . ASP A 1 132 ? -8.120 3.130 0.944 1.00 98.12 132 ASP A C 1
ATOM 1001 O O . ASP A 1 132 ? -7.139 2.700 1.551 1.00 98.12 132 ASP A O 1
ATOM 1005 N N . ALA A 1 133 ? -9.161 2.347 0.665 1.00 98.50 133 ALA A N 1
ATOM 1006 C CA . ALA A 1 133 ? -9.176 0.904 0.859 1.00 98.50 133 ALA A CA 1
ATOM 1007 C C . ALA A 1 133 ? -8.806 0.172 -0.436 1.00 98.50 133 ALA A C 1
ATOM 1009 O O . ALA A 1 133 ? -9.188 0.559 -1.542 1.00 98.50 133 ALA A O 1
ATOM 1010 N N . GLY A 1 134 ? -8.067 -0.924 -0.295 1.00 98.69 134 GLY A N 1
ATOM 1011 C CA . GLY A 1 134 ? -7.705 -1.797 -1.401 1.00 98.69 134 GLY A CA 1
ATOM 1012 C C . GLY A 1 134 ? -7.569 -3.243 -0.949 1.00 98.69 134 GLY A C 1
ATOM 1013 O O . GLY A 1 134 ? -7.247 -3.533 0.202 1.00 98.69 134 GLY A O 1
ATOM 1014 N N . VAL A 1 135 ? -7.797 -4.166 -1.872 1.00 98.88 135 VAL A N 1
ATOM 1015 C CA . VAL A 1 135 ? -7.597 -5.600 -1.675 1.00 98.88 135 VAL A CA 1
ATOM 1016 C C . VAL A 1 135 ? -6.655 -6.119 -2.749 1.00 98.88 135 VAL A C 1
ATOM 1018 O O . VAL A 1 135 ? -6.738 -5.722 -3.909 1.00 98.88 135 VAL A O 1
ATOM 1021 N N . ILE A 1 136 ? -5.781 -7.051 -2.382 1.00 98.94 136 ILE A N 1
ATOM 1022 C CA . ILE A 1 136 ? -5.170 -7.957 -3.355 1.00 98.94 136 ILE A CA 1
ATOM 1023 C C . ILE A 1 136 ? -5.652 -9.383 -3.087 1.00 98.94 136 ILE A C 1
ATOM 1025 O O . ILE A 1 136 ? -5.792 -9.804 -1.935 1.00 98.94 136 ILE A O 1
ATOM 1029 N N . VAL A 1 137 ? -5.924 -10.118 -4.160 1.00 98.94 137 VAL A N 1
ATOM 1030 C CA . VAL A 1 137 ? -6.284 -11.536 -4.116 1.00 98.94 137 VAL A CA 1
ATOM 1031 C C . VAL A 1 137 ? -5.087 -12.343 -4.589 1.00 98.94 137 VAL A C 1
ATOM 1033 O O . VAL A 1 137 ? -4.675 -12.211 -5.738 1.00 98.94 137 VAL A O 1
ATOM 1036 N N . LEU A 1 138 ? -4.521 -13.143 -3.693 1.00 98.88 138 LEU A N 1
ATOM 1037 C CA . LEU A 1 138 ? -3.353 -13.977 -3.953 1.00 98.88 138 LEU A CA 1
ATOM 1038 C C . LEU A 1 138 ? -3.718 -15.155 -4.863 1.00 98.88 138 LEU A C 1
ATOM 1040 O O . LEU A 1 138 ? -4.745 -15.806 -4.652 1.00 98.88 138 LEU A O 1
ATOM 1044 N N . ASP A 1 139 ? -2.840 -15.466 -5.816 1.00 98.31 139 ASP A N 1
ATOM 1045 C CA . ASP A 1 139 ? -2.993 -16.615 -6.717 1.00 98.31 139 ASP A CA 1
ATOM 1046 C C . ASP A 1 139 ? -2.827 -17.951 -5.968 1.00 98.31 139 ASP A C 1
ATOM 1048 O O . ASP A 1 139 ? -3.376 -18.978 -6.375 1.00 98.31 139 ASP A O 1
ATOM 1052 N N . GLU A 1 140 ? -2.108 -17.934 -4.840 1.00 97.88 140 GLU A N 1
ATOM 1053 C CA . GLU A 1 140 ? -1.871 -19.099 -3.992 1.00 97.88 140 GLU A CA 1
ATOM 1054 C C . GLU A 1 140 ? -2.276 -18.844 -2.538 1.00 97.88 140 GLU A C 1
ATOM 1056 O O . GLU A 1 140 ? -1.951 -17.817 -1.936 1.00 97.88 140 GLU A O 1
ATOM 1061 N N . ALA A 1 141 ? -2.967 -19.825 -1.955 1.00 98.19 141 ALA A N 1
ATOM 1062 C CA . ALA A 1 141 ? -3.439 -19.768 -0.581 1.00 98.19 141 ALA A CA 1
ATOM 1063 C C . ALA A 1 141 ? -2.279 -19.813 0.424 1.00 98.19 141 ALA A C 1
ATOM 1065 O O . ALA A 1 141 ? -1.468 -20.738 0.417 1.00 98.19 141 ALA A O 1
ATOM 1066 N N . GLN A 1 142 ? -2.269 -18.853 1.340 1.00 97.62 142 GLN A N 1
ATOM 1067 C CA . GLN A 1 142 ? -1.301 -18.733 2.417 1.00 97.62 142 GLN A CA 1
ATOM 1068 C C . GLN A 1 142 ? -1.829 -19.313 3.723 1.00 97.62 142 GLN A C 1
ATOM 1070 O O . GLN A 1 142 ? -3.036 -19.344 3.997 1.00 97.62 142 GLN A O 1
ATOM 1075 N N . ALA A 1 143 ? -0.893 -19.760 4.555 1.00 95.62 143 ALA A N 1
ATOM 1076 C CA . ALA A 1 143 ? -1.194 -20.089 5.935 1.00 95.62 143 ALA A CA 1
ATOM 1077 C C . ALA A 1 143 ? -1.474 -18.807 6.735 1.00 95.62 143 ALA A C 1
ATOM 1079 O O . ALA A 1 143 ? -0.924 -17.745 6.454 1.00 95.62 143 ALA A O 1
ATOM 1080 N N . GLY A 1 144 ? -2.337 -18.924 7.743 1.00 91.31 144 GLY A N 1
ATOM 1081 C CA . GLY A 1 144 ? -2.579 -17.847 8.696 1.00 91.31 144 GLY A CA 1
ATOM 1082 C C . GLY A 1 144 ? -1.402 -17.614 9.659 1.00 91.31 144 GLY A C 1
ATOM 1083 O O . GLY A 1 144 ? -0.349 -18.243 9.535 1.00 91.31 144 GLY A O 1
ATOM 1084 N N . PRO A 1 145 ? -1.596 -16.768 10.683 1.00 95.69 145 PRO A N 1
ATOM 1085 C CA . PRO A 1 145 ? -2.892 -16.301 11.179 1.00 95.69 145 PRO A CA 1
ATOM 1086 C C . PRO A 1 145 ? -3.571 -15.276 10.261 1.00 95.69 145 PRO A C 1
ATOM 1088 O O . PRO A 1 145 ? -2.909 -14.562 9.516 1.00 95.69 145 PRO A O 1
ATOM 1091 N N . PHE A 1 146 ? -4.901 -15.209 10.337 1.00 98.12 146 PHE A N 1
ATOM 1092 C CA . PHE A 1 146 ? -5.710 -14.226 9.614 1.00 98.12 146 PHE A CA 1
ATOM 1093 C C . PHE A 1 146 ? -6.249 -13.187 10.592 1.00 98.12 146 PHE A C 1
ATOM 1095 O O . PHE A 1 146 ? -6.709 -13.540 11.681 1.00 98.12 146 PHE A O 1
ATOM 1102 N N . ALA A 1 147 ? -6.171 -11.918 10.208 1.00 98.38 147 ALA A N 1
ATOM 1103 C CA . ALA A 1 147 ? -6.764 -10.819 10.953 1.00 98.38 147 ALA A CA 1
ATOM 1104 C C . ALA A 1 147 ? -8.274 -10.724 10.688 1.00 98.38 147 ALA A C 1
ATOM 1106 O O . ALA A 1 147 ? -8.768 -11.196 9.665 1.00 98.38 147 ALA A O 1
ATOM 1107 N N . SER A 1 148 ? -9.002 -10.087 11.604 1.00 98.44 148 SER A N 1
ATOM 1108 C CA . SER A 1 148 ? -10.402 -9.696 11.409 1.00 98.44 148 SER A CA 1
ATOM 1109 C C . SER A 1 148 ? -10.494 -8.193 11.167 1.00 98.44 148 SER A C 1
ATOM 1111 O O . SER A 1 148 ? -9.590 -7.444 11.540 1.00 98.44 148 SER A O 1
ATOM 1113 N N . VAL A 1 149 ? -11.593 -7.734 10.577 1.00 98.44 149 VAL A N 1
ATOM 1114 C CA . VAL A 1 149 ? -11.866 -6.303 10.384 1.00 98.44 149 VAL A CA 1
ATOM 1115 C C . VAL A 1 149 ? -12.885 -5.813 11.402 1.00 98.44 149 VAL A C 1
ATOM 1117 O O . VAL A 1 149 ? -13.733 -6.572 11.866 1.00 98.44 149 VAL A O 1
ATOM 1120 N N . ALA A 1 150 ? -12.768 -4.552 11.797 1.00 97.94 150 ALA A N 1
ATOM 1121 C CA . ALA A 1 150 ? -13.711 -3.922 12.703 1.00 97.94 150 ALA A CA 1
ATOM 1122 C C . ALA A 1 150 ? -15.099 -3.757 12.062 1.00 97.94 150 ALA A C 1
ATOM 1124 O O . ALA A 1 150 ? -15.218 -3.577 10.854 1.00 97.94 150 ALA A O 1
ATOM 1125 N N . GLY A 1 151 ? -16.149 -3.825 12.886 1.00 98.31 151 GLY A N 1
ATOM 1126 C CA . GLY A 1 151 ? -17.521 -3.551 12.453 1.00 98.31 151 GLY A CA 1
ATOM 1127 C C . GLY A 1 151 ? -17.785 -2.067 12.214 1.00 98.31 151 GLY A C 1
ATOM 1128 O O . GLY A 1 151 ? -16.970 -1.232 12.590 1.00 98.31 151 GLY A O 1
ATOM 1129 N N . GLU A 1 152 ? -18.941 -1.756 11.625 1.00 98.25 152 GLU A N 1
ATOM 1130 C CA . GLU A 1 152 ? -19.368 -0.382 11.320 1.00 98.25 152 GLU A CA 1
ATOM 1131 C C . GLU A 1 152 ? -19.261 0.531 12.549 1.00 98.25 152 GLU A C 1
ATOM 1133 O O . GLU A 1 152 ? -19.662 0.146 13.653 1.00 98.25 152 GLU A O 1
ATOM 1138 N N . ASP A 1 153 ? -18.700 1.727 12.351 1.00 96.94 153 ASP A N 1
ATOM 1139 C CA . ASP A 1 153 ? -18.517 2.759 13.380 1.00 96.94 153 ASP A CA 1
ATOM 1140 C C . ASP A 1 153 ? -17.732 2.303 14.628 1.00 96.94 153 ASP A C 1
ATOM 1142 O O . ASP A 1 153 ? -17.804 2.928 15.692 1.00 96.94 153 ASP A O 1
ATOM 1146 N N . TYR A 1 154 ? -16.945 1.227 14.540 1.00 97.19 154 TYR A N 1
ATOM 1147 C CA . TYR A 1 154 ? -16.179 0.701 15.671 1.00 97.19 154 TYR A CA 1
ATOM 1148 C C . TYR A 1 154 ? -15.278 1.757 16.326 1.00 97.19 154 TYR A C 1
ATOM 1150 O O . TYR A 1 154 ? -15.135 1.776 17.554 1.00 97.19 154 TYR A O 1
ATOM 1158 N N . LEU A 1 155 ? -14.677 2.656 15.542 1.00 95.62 155 LEU A N 1
ATOM 1159 C CA . LEU A 1 155 ? -13.800 3.703 16.064 1.00 95.62 155 LEU A CA 1
ATOM 1160 C C . LEU A 1 155 ? -14.553 4.785 16.858 1.00 95.62 155 LEU A C 1
ATOM 1162 O O . LEU A 1 155 ? -13.930 5.492 17.653 1.00 95.62 155 LEU A O 1
ATOM 1166 N N . GLU A 1 156 ? -15.882 4.880 16.754 1.00 94.38 156 GLU A N 1
ATOM 1167 C CA . GLU A 1 156 ? -16.685 5.839 17.528 1.00 94.38 156 GLU A CA 1
ATOM 1168 C C . GLU A 1 156 ? -16.662 5.556 19.036 1.00 94.38 156 GLU A C 1
ATOM 1170 O O . GLU A 1 156 ? -16.889 6.457 19.846 1.00 94.38 156 GLU A O 1
ATOM 1175 N N . GLN A 1 157 ? -16.286 4.342 19.456 1.00 93.06 157 GLN A N 1
ATOM 1176 C CA . GLN A 1 157 ? -16.065 4.035 20.875 1.00 93.06 157 GLN A CA 1
ATOM 1177 C C . GLN A 1 157 ? -14.965 4.904 21.513 1.00 93.06 157 GLN A C 1
ATOM 1179 O O . GLN A 1 157 ? -14.914 5.072 22.732 1.00 93.06 157 GLN A O 1
ATOM 1184 N N . TYR A 1 158 ? -14.083 5.462 20.681 1.00 92.88 158 TYR A N 1
ATOM 1185 C CA . TYR A 1 158 ? -12.982 6.331 21.072 1.00 92.88 158 TYR A CA 1
ATOM 1186 C C . TYR A 1 158 ? -13.355 7.816 21.094 1.00 92.88 158 TYR A C 1
ATOM 1188 O O . TYR A 1 158 ? -12.508 8.648 21.447 1.00 92.88 158 TYR A O 1
ATOM 1196 N N . ALA A 1 159 ? -14.599 8.160 20.748 1.00 87.69 159 ALA A N 1
ATOM 1197 C CA . ALA A 1 159 ? -15.105 9.521 20.791 1.00 87.69 159 ALA A CA 1
ATOM 1198 C C . ALA A 1 159 ? -15.246 10.027 22.240 1.00 87.69 159 ALA A C 1
ATOM 1200 O O . ALA A 1 159 ? -15.656 9.307 23.151 1.00 87.69 159 ALA A O 1
ATOM 1201 N N . GLY A 1 160 ? -14.939 11.309 22.471 1.00 79.62 160 GLY A N 1
ATOM 1202 C CA . GLY A 1 160 ? -15.128 11.961 23.773 1.00 79.62 160 GLY A CA 1
ATOM 1203 C C . GLY A 1 160 ? -13.877 12.646 24.332 1.00 79.62 160 GLY A C 1
ATOM 1204 O O . GLY A 1 160 ? -13.131 13.302 23.610 1.00 79.62 160 GLY A O 1
ATOM 1205 N N . ARG A 1 161 ? -13.695 12.599 25.662 1.00 63.00 161 ARG A N 1
ATOM 1206 C CA . ARG A 1 161 ? -12.586 13.287 26.362 1.00 63.00 161 ARG A CA 1
ATOM 1207 C C . ARG A 1 161 ? -11.231 12.648 26.035 1.00 63.00 161 ARG A C 1
ATOM 1209 O O . ARG A 1 161 ? -11.186 11.532 25.541 1.00 63.00 161 ARG A O 1
ATOM 1216 N N . ARG A 1 162 ? -10.145 13.379 26.347 1.00 70.44 162 ARG A N 1
ATOM 1217 C CA . ARG A 1 162 ? -8.734 13.054 26.048 1.00 70.44 162 ARG A CA 1
ATOM 1218 C C . ARG A 1 162 ? -8.486 11.546 25.963 1.00 70.44 162 ARG A C 1
ATOM 1220 O O . ARG A 1 162 ? -8.418 10.874 26.989 1.00 70.44 162 ARG A O 1
ATOM 1227 N N . ASN A 1 163 ? -8.318 11.070 24.736 1.00 73.69 163 ASN A N 1
ATOM 1228 C CA . ASN A 1 163 ? -8.057 9.675 24.468 1.00 73.69 163 ASN A CA 1
ATOM 1229 C C . ASN A 1 163 ? -6.542 9.404 24.538 1.00 73.69 163 ASN A C 1
ATOM 1231 O O . ASN A 1 163 ? -5.731 10.108 23.926 1.00 73.69 163 ASN A O 1
ATOM 1235 N N . GLU A 1 164 ? -6.154 8.439 25.369 1.00 85.06 164 GLU A N 1
ATOM 1236 C CA . GLU A 1 164 ? -4.770 7.964 25.511 1.00 85.06 164 GLU A CA 1
ATOM 1237 C C . GLU A 1 164 ? -4.564 6.580 24.885 1.00 85.06 164 GLU A C 1
ATOM 1239 O O . GLU A 1 164 ? -3.487 6.002 25.020 1.00 85.06 164 GLU A O 1
ATOM 1244 N N . HIS A 1 165 ? -5.579 6.075 24.180 1.00 92.81 165 HIS A N 1
ATOM 1245 C CA . HIS A 1 165 ? -5.541 4.810 23.474 1.00 92.81 165 HIS A CA 1
ATOM 1246 C C . HIS A 1 165 ? -4.408 4.785 22.445 1.00 92.81 165 HIS A C 1
ATOM 1248 O O . HIS A 1 165 ? -4.095 5.786 21.781 1.00 92.81 165 HIS A O 1
ATOM 1254 N N . ARG A 1 166 ? -3.778 3.617 22.368 1.00 94.88 166 ARG A N 1
ATOM 1255 C CA . ARG A 1 166 ? -2.668 3.312 21.479 1.00 94.88 166 ARG A CA 1
ATOM 1256 C C . ARG A 1 166 ? -3.091 2.166 20.588 1.00 94.88 166 ARG A C 1
ATOM 1258 O O . ARG A 1 166 ? -3.487 1.123 21.100 1.00 94.88 166 ARG A O 1
ATOM 1265 N N . PHE A 1 167 ? -2.932 2.391 19.299 1.00 97.25 167 PHE A N 1
ATOM 1266 C CA . PHE A 1 167 ? -3.051 1.358 18.285 1.00 97.25 167 PHE A CA 1
ATOM 1267 C C . PHE A 1 167 ? -1.693 0.683 18.097 1.00 97.25 167 PHE A C 1
ATOM 1269 O O . PHE A 1 167 ? -0.673 1.243 18.501 1.00 97.25 167 PHE A O 1
ATOM 1276 N N . GLU A 1 168 ? -1.666 -0.483 17.460 1.00 98.19 168 GLU 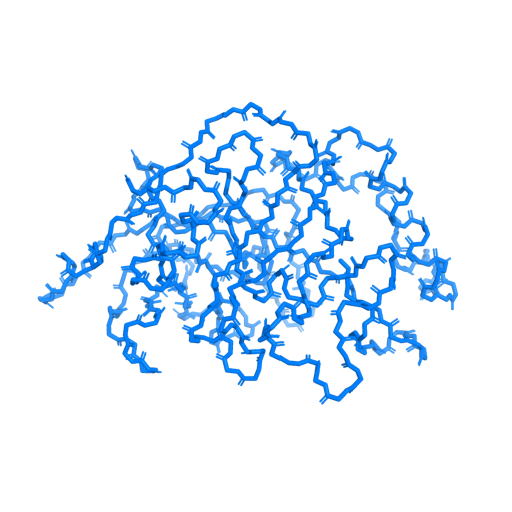A N 1
ATOM 1277 C CA . GLU A 1 168 ? -0.431 -1.056 16.918 1.00 98.19 168 GLU A CA 1
ATOM 1278 C C . GLU A 1 168 ? -0.446 -0.887 15.399 1.00 98.19 168 GLU A C 1
ATOM 1280 O O . GLU A 1 168 ? -1.370 -1.343 14.732 1.00 98.19 168 GLU A O 1
ATOM 1285 N N . VAL A 1 169 ? 0.564 -0.215 14.851 1.00 98.19 169 VAL A N 1
ATOM 1286 C CA . VAL A 1 169 ? 0.776 -0.145 13.399 1.00 98.19 169 VAL A CA 1
ATOM 1287 C C . VAL A 1 169 ? 1.919 -1.070 13.025 1.00 98.19 169 VAL A C 1
ATOM 1289 O O . VAL A 1 169 ? 2.903 -1.157 13.763 1.00 98.19 169 VAL A O 1
ATOM 1292 N N . VAL A 1 170 ? 1.791 -1.759 11.895 1.00 98.06 170 VAL A N 1
ATOM 1293 C CA . VAL A 1 170 ? 2.804 -2.686 11.375 1.00 98.06 170 VAL A CA 1
ATOM 1294 C C . VAL A 1 170 ? 3.044 -2.376 9.904 1.00 98.06 170 VAL A C 1
ATOM 1296 O O . VAL A 1 170 ? 2.094 -2.122 9.166 1.00 98.06 170 VAL A O 1
ATOM 1299 N N . GLY A 1 171 ? 4.298 -2.427 9.470 1.00 97.62 171 GLY A N 1
ATOM 1300 C CA . GLY A 1 171 ? 4.639 -2.212 8.071 1.00 97.62 171 GLY A CA 1
ATOM 1301 C C . GLY A 1 171 ? 6.091 -2.533 7.748 1.00 97.62 171 GLY A C 1
ATOM 1302 O O . GLY A 1 171 ? 6.850 -2.979 8.608 1.00 97.62 171 GLY A O 1
ATOM 1303 N N . TYR A 1 172 ? 6.430 -2.350 6.480 1.00 97.00 172 TYR A N 1
ATOM 1304 C CA . TYR A 1 172 ? 7.740 -2.605 5.877 1.00 97.00 172 TYR A CA 1
ATOM 1305 C C . TYR A 1 172 ? 8.322 -1.321 5.277 1.00 97.00 172 TYR A C 1
ATOM 1307 O O . TYR A 1 172 ? 9.044 -1.351 4.283 1.00 97.00 172 TYR A O 1
ATOM 1315 N N . GLY A 1 173 ? 7.924 -0.169 5.812 1.00 95.50 173 GLY A N 1
ATOM 1316 C CA . GLY A 1 173 ? 8.385 1.130 5.371 1.00 95.50 173 GLY A CA 1
ATOM 1317 C C . GLY A 1 173 ? 9.755 1.505 5.914 1.00 95.50 173 GLY A C 1
ATOM 1318 O O . GLY A 1 173 ? 10.445 0.750 6.600 1.00 95.50 173 GLY A O 1
ATOM 1319 N N . LEU A 1 174 ? 10.157 2.725 5.576 1.00 95.06 174 LEU A N 1
ATOM 1320 C CA . LEU A 1 174 ? 11.392 3.310 6.071 1.00 95.06 174 LEU A CA 1
ATOM 1321 C C . LEU A 1 174 ? 11.331 3.496 7.591 1.00 95.06 174 LEU A C 1
ATOM 1323 O O . LEU A 1 174 ? 10.408 4.091 8.139 1.00 95.06 174 LEU A O 1
ATOM 1327 N N . GLU A 1 175 ? 12.391 3.088 8.273 1.00 92.62 175 GLU A N 1
ATOM 1328 C CA . GLU A 1 175 ? 12.564 3.314 9.708 1.00 92.62 175 GLU A CA 1
ATOM 1329 C C . GLU A 1 175 ? 13.028 4.742 10.005 1.00 92.62 175 GLU A C 1
ATOM 1331 O O . GLU A 1 175 ? 12.845 5.270 11.108 1.00 92.62 175 GLU A O 1
ATOM 1336 N N . LYS A 1 176 ? 13.701 5.369 9.031 1.00 88.00 176 LYS A N 1
ATOM 1337 C CA . LYS A 1 176 ? 14.302 6.687 9.205 1.00 88.00 176 LYS A CA 1
ATOM 1338 C C . LYS A 1 176 ? 14.529 7.398 7.878 1.00 88.00 176 LYS A C 1
ATOM 1340 O O . LYS A 1 176 ? 15.193 6.866 6.996 1.00 88.00 176 LYS A O 1
ATOM 1345 N N . VAL A 1 177 ? 14.098 8.655 7.821 1.00 87.81 177 VAL A N 1
ATOM 1346 C CA . VAL A 1 177 ? 14.394 9.596 6.732 1.00 87.81 177 VAL A CA 1
ATOM 1347 C C . VAL A 1 177 ? 15.339 10.678 7.257 1.00 87.81 177 VAL A C 1
ATOM 1349 O O . VAL A 1 177 ? 15.036 11.379 8.228 1.00 87.81 177 VAL A O 1
ATOM 1352 N N . LEU A 1 178 ? 16.517 10.800 6.649 1.00 85.12 178 LEU A N 1
ATOM 1353 C CA . LEU A 1 178 ? 17.499 11.861 6.888 1.00 85.12 178 LEU A CA 1
ATOM 1354 C C . LEU A 1 178 ? 17.607 12.759 5.647 1.00 85.12 178 LEU A C 1
ATOM 1356 O O . LEU A 1 178 ? 17.281 12.322 4.551 1.00 85.12 178 LEU A O 1
ATOM 1360 N N . PRO A 1 179 ? 18.156 13.986 5.761 1.00 82.94 179 PRO A N 1
ATOM 1361 C CA . PRO A 1 179 ? 18.218 14.927 4.635 1.00 82.94 179 PRO A CA 1
ATOM 1362 C C . PRO A 1 179 ? 18.835 14.396 3.328 1.00 82.94 179 PRO A C 1
ATOM 1364 O O . PRO A 1 179 ? 18.558 14.951 2.271 1.00 82.94 179 PRO A O 1
ATOM 1367 N N . PHE A 1 180 ? 19.687 13.366 3.397 1.00 82.56 180 PHE A N 1
ATOM 1368 C CA . PHE A 1 180 ? 20.375 12.779 2.239 1.00 82.56 180 PHE A CA 1
ATOM 1369 C C . PHE A 1 180 ? 20.428 11.244 2.275 1.00 82.56 180 PHE A C 1
ATOM 1371 O O . PHE A 1 180 ? 21.231 10.655 1.553 1.00 82.56 180 PHE A O 1
ATOM 1378 N N . ALA A 1 181 ? 19.671 10.599 3.166 1.00 84.81 181 ALA A N 1
ATOM 1379 C CA . ALA A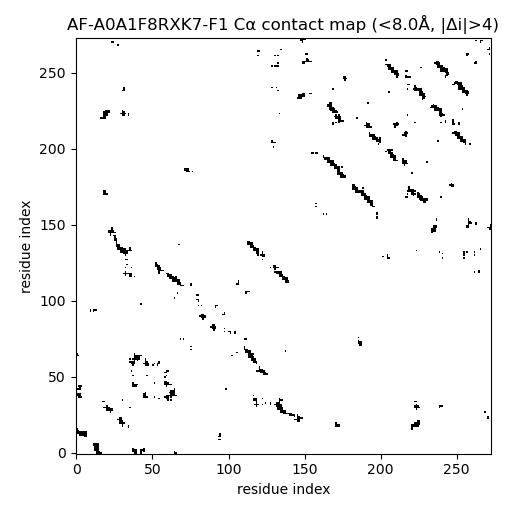 1 181 ? 19.727 9.151 3.333 1.00 84.81 181 ALA A CA 1
ATOM 1380 C C . ALA A 1 181 ? 18.446 8.615 3.967 1.00 84.81 181 ALA A C 1
ATOM 1382 O O . ALA A 1 181 ? 17.996 9.139 4.983 1.00 84.81 181 ALA A O 1
ATOM 1383 N N . ASP A 1 182 ? 17.957 7.512 3.425 1.00 90.50 182 ASP A N 1
ATOM 1384 C CA . ASP A 1 182 ? 16.819 6.766 3.945 1.00 90.50 182 ASP A CA 1
ATOM 1385 C C . ASP A 1 182 ? 17.304 5.399 4.442 1.00 90.50 182 ASP A C 1
ATOM 1387 O O . ASP A 1 182 ? 18.273 4.852 3.910 1.00 90.50 182 ASP A O 1
ATOM 1391 N N . PHE A 1 183 ? 16.673 4.870 5.491 1.00 90.06 183 PHE A N 1
ATOM 1392 C CA . PHE A 1 183 ? 17.041 3.598 6.120 1.00 90.06 183 PHE A CA 1
ATOM 1393 C C . PHE A 1 183 ? 15.804 2.731 6.355 1.00 90.06 183 PHE A C 1
ATOM 1395 O O . PHE A 1 183 ? 14.747 3.261 6.706 1.00 90.06 183 PHE A O 1
ATOM 1402 N N . GLY A 1 184 ? 15.970 1.414 6.236 1.00 91.62 184 GLY A N 1
ATOM 1403 C CA . GLY A 1 184 ? 14.897 0.424 6.349 1.00 91.62 184 GLY A CA 1
ATOM 1404 C C . GLY A 1 184 ? 14.178 0.210 5.018 1.00 91.62 184 GLY A C 1
ATOM 1405 O O . GLY A 1 184 ? 14.746 0.461 3.952 1.00 91.62 184 GLY A O 1
ATOM 1406 N N . GLY A 1 185 ? 12.915 -0.212 5.078 1.00 90.56 185 GLY A N 1
ATOM 1407 C CA . GLY A 1 185 ? 12.107 -0.514 3.891 1.00 90.56 185 GLY A CA 1
ATOM 1408 C C . GLY A 1 185 ? 12.132 -1.983 3.449 1.00 90.56 185 GLY A C 1
ATOM 1409 O O . GLY A 1 185 ? 11.595 -2.313 2.393 1.00 90.56 185 GLY A O 1
ATOM 1410 N N . ASP A 1 186 ? 12.793 -2.851 4.213 1.00 90.75 186 ASP A N 1
ATOM 1411 C CA . ASP A 1 186 ? 13.023 -4.266 3.904 1.00 90.75 186 ASP A CA 1
ATOM 1412 C C . ASP A 1 186 ? 12.472 -5.207 4.987 1.00 90.75 186 ASP A C 1
ATOM 1414 O O . ASP A 1 186 ? 11.944 -6.275 4.678 1.00 90.75 186 ASP A O 1
ATOM 1418 N N . THR A 1 187 ? 12.545 -4.781 6.245 1.00 94.25 187 THR A N 1
ATOM 1419 C CA . THR A 1 187 ? 12.194 -5.568 7.428 1.00 94.25 187 THR A CA 1
ATOM 1420 C C . THR A 1 187 ? 10.851 -5.132 8.004 1.00 94.25 187 THR A C 1
ATOM 1422 O O . THR A 1 187 ? 10.504 -3.949 8.004 1.00 94.25 187 THR A O 1
ATOM 1425 N N . ARG A 1 188 ? 10.105 -6.083 8.566 1.00 96.94 188 ARG A N 1
ATOM 1426 C CA . ARG A 1 188 ? 8.868 -5.810 9.292 1.00 96.94 188 ARG A CA 1
ATOM 1427 C C . ARG A 1 188 ? 9.151 -5.021 10.566 1.00 96.94 188 ARG A C 1
ATOM 1429 O O . ARG A 1 188 ? 9.876 -5.473 11.453 1.00 96.94 188 ARG A O 1
ATOM 1436 N N . MET A 1 189 ? 8.462 -3.900 10.713 1.00 96.94 189 MET A N 1
ATOM 1437 C CA . MET A 1 189 ? 8.514 -3.040 11.888 1.00 96.94 189 MET A CA 1
ATOM 1438 C C . MET A 1 189 ? 7.128 -2.831 12.483 1.00 96.94 189 MET A C 1
ATOM 1440 O O . MET A 1 189 ? 6.100 -3.058 11.843 1.00 96.94 189 MET A O 1
ATOM 1444 N N . LYS A 1 190 ? 7.104 -2.401 13.747 1.00 97.00 190 LYS A N 1
ATOM 1445 C CA . LYS A 1 190 ? 5.872 -2.026 14.435 1.00 97.00 190 LYS A CA 1
ATOM 1446 C C . LYS A 1 190 ? 6.059 -0.819 15.340 1.00 97.00 190 LYS A C 1
ATOM 1448 O O . LYS A 1 190 ? 7.145 -0.595 15.876 1.00 97.00 190 LYS A O 1
ATOM 1453 N N . ALA A 1 191 ? 4.979 -0.081 15.551 1.00 97.12 191 ALA A N 1
ATOM 1454 C CA . ALA A 1 191 ? 4.935 1.065 16.446 1.00 97.12 191 ALA A CA 1
ATOM 1455 C C . ALA A 1 191 ? 3.601 1.133 17.196 1.00 97.12 191 ALA A C 1
ATOM 1457 O O . ALA A 1 191 ? 2.606 0.547 16.778 1.00 97.12 191 ALA A O 1
ATOM 1458 N N . GLU A 1 192 ? 3.577 1.887 18.297 1.00 97.00 192 GLU A N 1
ATOM 1459 C CA . GLU A 1 192 ? 2.396 2.028 19.159 1.00 97.00 192 GLU A CA 1
ATOM 1460 C C . GLU A 1 192 ? 1.916 3.487 19.222 1.00 97.00 192 GLU A C 1
ATOM 1462 O O . GLU A 1 192 ? 1.985 4.134 20.283 1.00 97.00 192 GLU A O 1
ATOM 1467 N N . PRO A 1 193 ? 1.499 4.081 18.091 1.00 96.00 193 PRO A N 1
ATOM 1468 C CA . PRO A 1 193 ? 1.132 5.481 18.056 1.00 96.00 193 PRO A CA 1
ATOM 1469 C C . PRO A 1 193 ? -0.162 5.739 18.838 1.00 96.00 193 PRO A C 1
ATOM 1471 O O . PRO A 1 193 ? -1.085 4.928 18.899 1.00 96.00 193 PRO A O 1
ATOM 1474 N N . ARG A 1 194 ? -0.235 6.921 19.448 1.00 95.06 194 ARG A N 1
ATOM 1475 C CA . ARG A 1 194 ? -1.410 7.371 20.195 1.00 95.06 194 ARG A CA 1
ATOM 1476 C C . ARG A 1 194 ? -2.420 8.020 19.255 1.00 95.06 194 ARG A C 1
ATOM 1478 O O . ARG A 1 194 ? -2.020 8.792 18.379 1.00 95.06 194 ARG A O 1
ATOM 1485 N N . LEU A 1 195 ? -3.709 7.812 19.518 1.00 94.81 195 LEU A N 1
ATOM 1486 C CA . LEU A 1 195 ? -4.774 8.577 18.872 1.00 94.81 195 LEU A CA 1
ATOM 1487 C C . LEU A 1 195 ? -4.629 10.073 19.193 1.00 94.81 195 LEU A C 1
ATOM 1489 O O . LEU A 1 195 ? -4.638 10.484 20.357 1.00 94.81 195 LEU A O 1
ATOM 1493 N N . LEU A 1 196 ? -4.482 10.898 18.158 1.00 92.88 196 LEU A N 1
ATOM 1494 C CA . LEU A 1 196 ? -4.456 12.355 18.281 1.00 92.88 196 LEU A CA 1
ATOM 1495 C C . LEU A 1 196 ? -5.818 12.962 17.981 1.00 92.88 196 LEU A C 1
ATOM 1497 O O . LEU A 1 196 ? -6.259 13.853 18.706 1.00 92.88 196 LEU A O 1
ATOM 1501 N N . ASN A 1 197 ? -6.465 12.482 16.923 1.00 91.81 197 ASN A N 1
ATOM 1502 C CA . ASN A 1 197 ? -7.766 12.969 16.505 1.00 91.81 197 ASN A CA 1
ATOM 1503 C C . ASN A 1 197 ? -8.554 11.851 15.822 1.00 91.81 197 ASN A C 1
ATOM 1505 O O . ASN A 1 197 ? -8.030 11.174 14.940 1.00 91.81 197 ASN A O 1
ATOM 1509 N N . LEU A 1 198 ? -9.805 11.691 16.241 1.00 91.81 198 LEU A N 1
ATOM 1510 C CA . LEU A 1 198 ? -10.774 10.787 15.626 1.00 91.81 198 LEU A CA 1
ATOM 1511 C C . LEU A 1 198 ? -11.536 11.476 14.483 1.00 91.81 198 LEU A C 1
ATOM 1513 O O . LEU A 1 198 ? -11.956 10.825 13.538 1.00 91.81 198 LEU A O 1
ATOM 1517 N N . VAL A 1 199 ? -11.716 12.799 14.570 1.00 86.44 199 VAL A N 1
ATOM 1518 C CA . VAL A 1 199 ? -12.530 13.565 13.624 1.00 86.44 199 VAL A CA 1
ATOM 1519 C C . VAL A 1 199 ? -11.639 14.144 12.531 1.00 86.44 199 VAL A C 1
ATOM 1521 O O . VAL A 1 199 ? -10.947 15.147 12.736 1.00 86.44 199 VAL A O 1
ATOM 1524 N N . SER A 1 200 ? -11.669 13.517 11.362 1.00 89.38 200 SER A N 1
ATOM 1525 C CA . SER A 1 200 ? -11.045 14.016 10.140 1.00 89.38 200 SER A CA 1
ATOM 1526 C C . SER A 1 200 ? -11.862 15.124 9.469 1.00 89.38 200 SER A C 1
ATOM 1528 O O . SER A 1 200 ? -13.025 15.377 9.789 1.00 89.38 200 SER A O 1
ATOM 1530 N N . ASN A 1 201 ? -11.233 15.792 8.505 1.00 87.56 201 ASN A N 1
ATOM 1531 C CA . ASN A 1 201 ? -11.917 16.602 7.507 1.00 87.56 201 ASN A CA 1
ATOM 1532 C C . ASN A 1 201 ? -11.348 16.211 6.135 1.00 87.56 201 ASN A C 1
ATOM 1534 O O . ASN A 1 201 ? -10.190 16.553 5.886 1.00 87.56 201 ASN A O 1
ATOM 1538 N N . PRO A 1 202 ? -12.105 15.520 5.267 1.00 87.69 202 PRO A N 1
ATOM 1539 C CA . PRO A 1 202 ? -13.537 15.190 5.353 1.00 87.69 202 PRO A CA 1
ATOM 1540 C C . PRO A 1 202 ? -13.878 14.255 6.516 1.00 87.69 202 PRO A C 1
ATOM 1542 O O . PRO A 1 202 ? -13.036 13.465 6.935 1.00 87.69 202 PRO A O 1
ATOM 1545 N N . ARG A 1 203 ? -15.083 14.377 7.079 1.00 89.31 203 ARG A N 1
ATOM 1546 C CA . ARG A 1 203 ? -15.493 13.583 8.247 1.00 89.31 203 ARG A CA 1
ATOM 1547 C C . ARG A 1 203 ? -15.520 12.090 7.903 1.00 89.31 203 ARG A C 1
ATOM 1549 O O . ARG A 1 203 ? -15.804 11.749 6.764 1.00 89.31 203 ARG A O 1
ATOM 1556 N N . ASP A 1 204 ? -15.240 11.255 8.899 1.00 90.25 204 ASP A N 1
ATOM 1557 C CA . ASP A 1 204 ? -15.412 9.799 8.846 1.00 90.25 204 ASP A CA 1
ATOM 1558 C C . ASP A 1 204 ? -14.512 9.084 7.813 1.00 90.25 204 ASP A C 1
ATOM 1560 O O . ASP A 1 204 ? -14.790 7.969 7.410 1.00 90.25 204 ASP A O 1
ATOM 1564 N N . THR A 1 205 ? -13.375 9.688 7.442 1.00 94.75 205 THR A N 1
ATOM 1565 C CA . THR A 1 205 ? -12.436 9.126 6.447 1.00 94.75 205 THR A CA 1
ATOM 1566 C C . THR A 1 205 ? -11.180 8.523 7.069 1.00 94.75 205 THR A C 1
ATOM 1568 O O . THR A 1 205 ? -10.753 7.430 6.720 1.00 94.75 205 THR A O 1
ATOM 1571 N N . TYR A 1 206 ? -10.547 9.218 8.015 1.00 96.50 206 TYR A N 1
ATOM 1572 C CA . TYR A 1 206 ? -9.285 8.773 8.607 1.00 96.50 206 TYR A CA 1
ATOM 1573 C C . TYR A 1 206 ? -9.175 9.170 10.077 1.00 96.50 206 TYR A C 1
ATOM 1575 O O . TYR A 1 206 ? -9.798 10.122 10.545 1.00 96.50 206 TYR A O 1
ATOM 1583 N N . ILE A 1 207 ? -8.308 8.481 10.811 1.00 96.12 207 ILE A N 1
ATOM 1584 C CA . ILE A 1 207 ? -7.858 8.899 12.140 1.00 96.12 207 ILE A CA 1
ATOM 1585 C C . ILE A 1 207 ? -6.443 9.460 12.063 1.00 96.12 207 ILE A C 1
ATOM 1587 O O . ILE A 1 207 ? -5.636 9.071 11.218 1.00 96.12 207 ILE A O 1
ATOM 1591 N N . GLN A 1 208 ? -6.126 10.394 12.955 1.00 95.31 208 GLN A N 1
ATOM 1592 C CA . GLN A 1 208 ? -4.785 10.957 13.072 1.00 95.31 208 GLN A CA 1
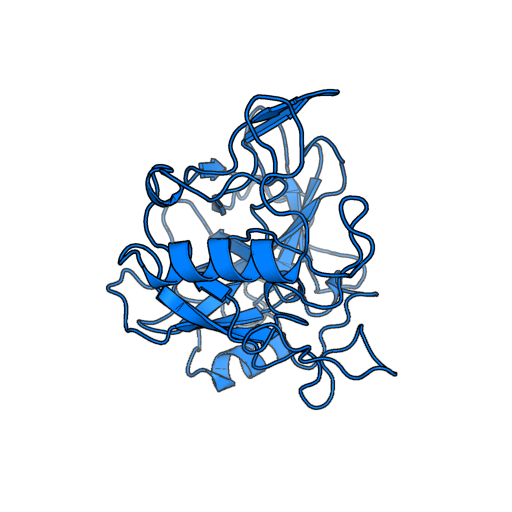ATOM 1593 C C . GLN A 1 208 ? -4.048 10.305 14.232 1.00 95.31 208 GLN A C 1
ATOM 1595 O O . GLN A 1 208 ? -4.479 10.383 15.387 1.00 95.31 208 GLN A O 1
ATOM 1600 N N . LEU A 1 209 ? -2.900 9.717 13.922 1.00 95.81 209 LEU A N 1
ATOM 1601 C CA . LEU A 1 209 ? -2.040 9.013 14.858 1.00 95.81 209 LEU A CA 1
ATOM 1602 C C . LEU A 1 209 ? -0.737 9.783 15.070 1.00 95.81 209 LEU A C 1
ATOM 1604 O O . LEU A 1 209 ? -0.225 10.458 14.174 1.00 95.81 209 LEU A O 1
ATOM 1608 N N . SER A 1 210 ? -0.195 9.710 16.283 1.00 95.50 210 SER A N 1
ATOM 1609 C CA . SER A 1 210 ? 1.081 10.348 16.596 1.00 95.50 210 SER A CA 1
ATOM 1610 C C . SER A 1 210 ? 2.227 9.677 15.854 1.00 95.50 210 SER A C 1
ATOM 1612 O O . SER A 1 210 ? 2.312 8.458 15.866 1.00 95.50 210 SER A O 1
ATOM 1614 N N . ASN A 1 211 ? 3.170 10.458 15.342 1.00 94.62 211 ASN A N 1
ATOM 1615 C CA . ASN A 1 211 ? 4.380 9.938 14.722 1.00 94.62 211 ASN A CA 1
ATOM 1616 C C . ASN A 1 211 ? 5.607 10.633 15.323 1.00 94.62 211 ASN A C 1
ATOM 1618 O O . ASN A 1 211 ? 5.873 11.804 15.049 1.00 94.62 211 ASN A O 1
ATOM 1622 N N . ASN A 1 212 ? 6.294 9.979 16.257 1.00 90.81 212 ASN A N 1
ATOM 1623 C CA . ASN A 1 212 ? 7.385 10.611 17.001 1.00 90.81 212 ASN A CA 1
ATOM 1624 C C . ASN A 1 212 ? 8.402 9.586 17.531 1.00 90.81 212 ASN A C 1
ATOM 1626 O O . ASN A 1 212 ? 8.053 8.419 17.705 1.00 90.81 212 ASN A O 1
ATOM 1630 N N . PRO A 1 213 ? 9.625 10.018 17.898 1.00 87.88 213 PRO A N 1
ATOM 1631 C CA . PRO A 1 213 ? 10.680 9.104 18.343 1.00 87.88 213 PRO A CA 1
ATOM 1632 C C . PRO A 1 213 ? 10.363 8.285 19.604 1.00 87.88 213 PRO A C 1
ATOM 1634 O O . PRO A 1 213 ? 11.045 7.302 19.863 1.00 87.88 213 PRO A O 1
ATOM 1637 N N . SER A 1 214 ? 9.382 8.688 20.422 1.00 88.44 214 SER A N 1
ATOM 1638 C CA . SER A 1 214 ? 9.053 7.978 21.665 1.00 88.44 214 SER A CA 1
ATOM 1639 C C . SER A 1 214 ? 8.095 6.808 21.458 1.00 88.44 214 SER A C 1
ATOM 1641 O O . SER A 1 214 ? 8.079 5.909 22.293 1.00 88.44 214 SER A O 1
ATOM 1643 N N . THR A 1 215 ? 7.245 6.853 20.434 1.00 89.56 215 THR A N 1
ATOM 1644 C CA . THR A 1 215 ? 6.182 5.854 20.211 1.00 89.56 215 THR A CA 1
ATOM 1645 C C . THR A 1 215 ? 6.268 5.197 18.841 1.00 89.56 215 THR A C 1
ATOM 1647 O O . THR A 1 215 ? 5.496 4.286 18.562 1.00 89.56 215 THR A O 1
ATOM 1650 N N . GLY A 1 216 ? 7.165 5.693 17.986 1.00 93.19 216 GLY A N 1
ATOM 1651 C CA . GLY A 1 216 ? 7.174 5.407 16.562 1.00 93.19 216 GLY A CA 1
ATOM 1652 C C . GLY A 1 216 ? 5.977 6.030 15.845 1.00 93.19 216 GLY A C 1
ATOM 1653 O O . GLY A 1 216 ? 5.292 6.921 16.373 1.00 93.19 216 GLY A O 1
ATOM 1654 N N . GLY A 1 217 ? 5.757 5.537 14.636 1.00 95.12 217 GLY A N 1
ATOM 1655 C CA . GLY A 1 217 ? 4.669 5.871 13.734 1.00 95.12 217 GLY A CA 1
ATOM 1656 C C . GLY A 1 217 ? 4.922 5.191 12.393 1.00 95.12 217 GLY A C 1
ATOM 1657 O O . GLY A 1 217 ? 5.660 4.212 12.340 1.00 95.12 217 GLY A O 1
ATOM 1658 N N . THR A 1 218 ? 4.317 5.720 11.338 1.00 96.38 218 THR A N 1
ATOM 1659 C CA . THR A 1 218 ? 4.418 5.178 9.980 1.00 96.38 218 THR A CA 1
ATOM 1660 C C . THR A 1 218 ? 5.270 6.070 9.080 1.00 96.38 218 THR A C 1
ATOM 1662 O O . THR A 1 218 ? 5.444 7.266 9.337 1.00 96.38 218 THR A O 1
ATOM 1665 N N . CYS A 1 219 ? 5.805 5.506 8.010 1.00 95.88 219 CYS A N 1
ATOM 1666 C CA . CYS A 1 219 ? 6.624 6.192 7.028 1.00 95.88 219 CYS A CA 1
ATOM 1667 C C . CYS A 1 219 ? 6.367 5.653 5.614 1.00 95.88 219 CYS A C 1
ATOM 1669 O O . CYS A 1 219 ? 5.494 4.814 5.390 1.00 95.88 219 CYS A O 1
ATOM 1671 N N . PHE A 1 220 ? 7.100 6.167 4.626 1.00 94.88 220 PHE A N 1
ATOM 1672 C CA . PHE A 1 220 ? 6.994 5.706 3.244 1.00 94.88 220 PHE A CA 1
ATOM 1673 C C . PHE A 1 220 ? 7.243 4.194 3.154 1.00 94.88 220 PHE A C 1
ATOM 1675 O O . PHE A 1 220 ? 8.245 3.709 3.673 1.00 94.88 220 PHE A O 1
ATOM 1682 N N . GLY A 1 221 ? 6.327 3.471 2.505 1.00 95.31 221 GLY A N 1
ATOM 1683 C CA . GLY A 1 221 ? 6.326 2.004 2.406 1.00 95.31 221 GLY A CA 1
ATOM 1684 C C . GLY A 1 221 ? 5.469 1.287 3.463 1.00 95.31 221 GLY A C 1
ATOM 1685 O O . GLY A 1 221 ? 5.055 0.151 3.235 1.00 95.31 221 GLY A O 1
ATOM 1686 N N . ASP A 1 222 ? 5.099 1.956 4.565 1.00 97.94 222 ASP A N 1
ATOM 1687 C CA . ASP A 1 222 ? 4.133 1.402 5.533 1.00 97.94 222 ASP A CA 1
ATOM 1688 C C . ASP A 1 222 ? 2.685 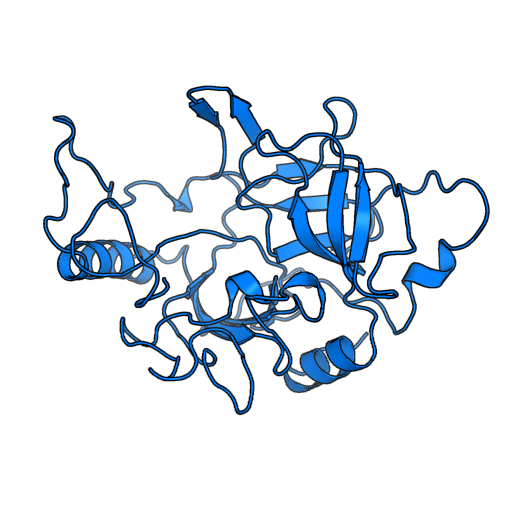1.483 5.033 1.00 97.94 222 ASP A C 1
ATOM 1690 O O . ASP A 1 222 ? 1.796 0.869 5.622 1.00 97.94 222 ASP A O 1
ATOM 1694 N N . SER A 1 223 ? 2.436 2.237 3.957 1.00 97.88 223 SER A N 1
ATOM 1695 C CA . SER A 1 223 ? 1.139 2.351 3.288 1.00 97.88 223 SER A CA 1
ATOM 1696 C C . SER A 1 223 ? 0.444 1.001 3.124 1.00 97.88 223 SER A C 1
ATOM 1698 O O . SER A 1 223 ? 1.065 0.027 2.710 1.00 97.88 223 SER A O 1
ATOM 1700 N N . GLY A 1 224 ? -0.842 0.936 3.457 1.00 98.38 224 GLY A N 1
ATOM 1701 C CA . GLY A 1 224 ? -1.650 -0.281 3.443 1.00 98.38 224 GLY A CA 1
ATOM 1702 C C . GLY A 1 224 ? -1.420 -1.235 4.617 1.00 98.38 224 GLY A C 1
ATOM 1703 O O . GLY A 1 224 ? -2.206 -2.159 4.814 1.00 98.38 224 GLY A O 1
ATOM 1704 N N . GLY A 1 225 ? -0.387 -1.009 5.432 1.00 98.50 225 GLY A N 1
ATOM 1705 C CA . GLY A 1 225 ? -0.130 -1.787 6.640 1.00 98.50 225 GLY A CA 1
ATOM 1706 C C . GLY A 1 225 ? -1.249 -1.627 7.674 1.00 98.50 225 GLY A C 1
ATOM 1707 O O . GLY A 1 225 ? -1.878 -0.560 7.736 1.00 98.50 225 GLY A O 1
ATOM 1708 N N . PRO A 1 226 ? -1.519 -2.661 8.491 1.00 98.50 226 PRO A N 1
ATOM 1709 C CA . PRO A 1 226 ? -2.619 -2.627 9.441 1.00 98.50 226 PRO A CA 1
ATOM 1710 C C . PRO A 1 226 ? -2.389 -1.582 10.525 1.00 98.50 226 PRO A C 1
ATOM 1712 O O . PRO A 1 226 ? -1.294 -1.453 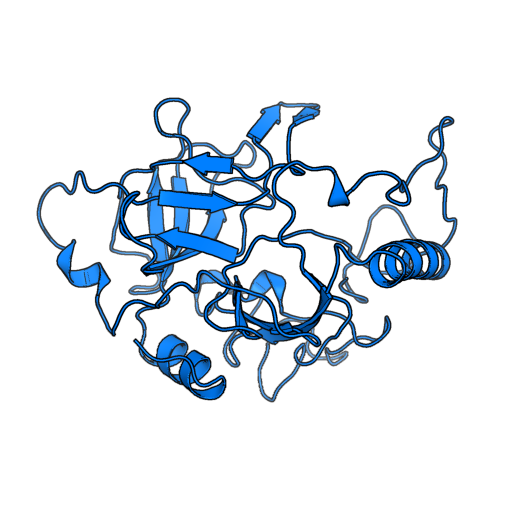11.073 1.00 98.50 226 PRO A O 1
ATOM 1715 N N . THR A 1 227 ? -3.474 -0.912 10.898 1.00 98.5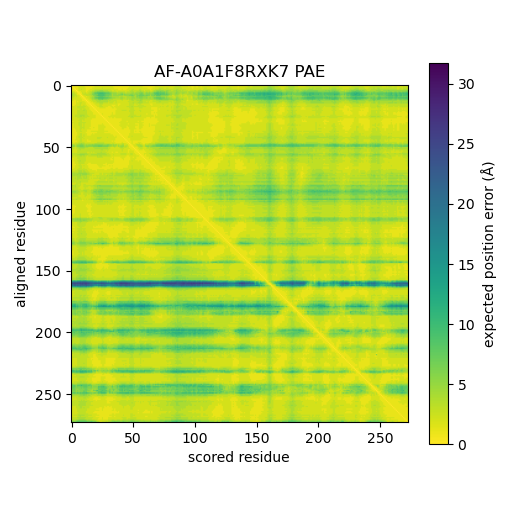6 227 THR A N 1
ATOM 1716 C CA . THR A 1 227 ? -3.653 -0.343 12.232 1.00 98.56 227 THR A CA 1
ATOM 1717 C C . THR A 1 227 ? -4.537 -1.303 13.020 1.00 98.56 227 THR A C 1
ATOM 1719 O O . THR A 1 227 ? -5.747 -1.381 12.787 1.00 98.56 227 THR A O 1
ATOM 1722 N N . PHE A 1 228 ? -3.931 -2.058 13.931 1.00 98.62 228 PHE A N 1
ATOM 1723 C CA . PHE A 1 228 ? -4.643 -2.914 14.869 1.00 98.62 228 PHE A CA 1
ATOM 1724 C C . PHE A 1 228 ? -5.121 -2.115 16.077 1.00 98.62 228 PHE A C 1
ATOM 1726 O O . PHE A 1 228 ? -4.423 -1.221 16.558 1.00 98.62 228 PHE A O 1
ATOM 1733 N N . ASP A 1 229 ? -6.282 -2.495 16.611 1.00 97.12 229 ASP A N 1
ATOM 1734 C CA . ASP A 1 229 ? -6.867 -1.887 17.813 1.00 97.12 229 ASP A CA 1
ATOM 1735 C C . ASP A 1 229 ? -5.897 -1.854 19.009 1.00 97.12 229 ASP A C 1
ATOM 1737 O O . ASP A 1 229 ? -5.863 -0.905 19.777 1.00 97.12 229 ASP A O 1
ATOM 1741 N N . SER A 1 230 ? -5.066 -2.884 19.176 1.00 95.06 230 SER A N 1
ATOM 1742 C CA . SER A 1 230 ? -4.017 -2.904 20.197 1.00 95.06 230 SER A CA 1
ATOM 1743 C C . SER A 1 230 ? -2.961 -3.954 19.874 1.00 95.06 230 SER A C 1
ATOM 1745 O O . SER A 1 230 ? -3.187 -4.840 19.056 1.00 95.06 230 SER A O 1
ATOM 1747 N N . THR A 1 231 ? -1.858 -3.944 20.622 1.00 94.12 231 THR A N 1
ATOM 1748 C CA . THR A 1 231 ? -0.782 -4.953 20.548 1.00 94.12 231 THR A CA 1
ATOM 1749 C C . THR A 1 231 ? -1.209 -6.374 20.940 1.00 94.12 231 THR A C 1
ATOM 1751 O O . THR A 1 231 ? -0.424 -7.316 20.849 1.00 94.12 231 THR A O 1
ATOM 1754 N N . SER A 1 232 ? -2.441 -6.539 21.426 1.00 92.25 232 SER A N 1
ATOM 1755 C CA . SER A 1 232 ? -3.015 -7.822 21.844 1.00 92.25 232 SER A CA 1
ATOM 1756 C C . SER A 1 232 ? -4.136 -8.313 20.922 1.00 92.25 232 SER A C 1
ATOM 1758 O O . SER A 1 232 ? -4.795 -9.303 21.236 1.00 92.25 232 SER A O 1
ATOM 1760 N N . SER A 1 233 ? -4.365 -7.621 19.802 1.00 92.06 233 SER A N 1
ATOM 1761 C CA . SER A 1 233 ? -5.480 -7.853 18.890 1.00 92.06 233 SER A CA 1
ATOM 1762 C C . SER A 1 233 ? -5.000 -7.930 17.442 1.00 92.06 233 SER A C 1
ATOM 1764 O O . SER A 1 233 ? -4.120 -7.180 17.039 1.00 92.06 233 SER A O 1
ATOM 1766 N N . MET A 1 234 ? -5.625 -8.800 16.646 1.00 96.75 234 MET A N 1
ATOM 1767 C CA . MET A 1 234 ? -5.518 -8.793 15.179 1.00 96.75 234 MET A CA 1
ATOM 1768 C C . MET A 1 234 ? -6.777 -8.189 14.536 1.00 96.75 234 MET A C 1
ATOM 1770 O O . MET A 1 234 ? -7.170 -8.583 13.443 1.00 96.75 234 MET A O 1
ATOM 1774 N N . LEU A 1 235 ? -7.446 -7.270 15.238 1.00 98.56 235 LEU A N 1
ATOM 1775 C CA . LEU A 1 235 ? -8.583 -6.520 14.715 1.00 98.56 235 LEU A CA 1
ATOM 1776 C C . LEU A 1 235 ? -8.084 -5.277 13.976 1.00 98.56 235 LEU A C 1
ATOM 1778 O O . LEU A 1 235 ? -7.626 -4.327 14.614 1.00 98.56 235 LEU A O 1
ATOM 1782 N N . VAL A 1 236 ? -8.168 -5.290 12.648 1.00 98.75 236 VAL A N 1
ATOM 1783 C CA . VAL A 1 236 ? -7.841 -4.144 11.794 1.00 98.75 236 VAL A CA 1
ATOM 1784 C C . VAL A 1 236 ? -8.968 -3.121 11.885 1.00 98.75 236 VAL A C 1
ATOM 1786 O O . VAL A 1 236 ? -10.112 -3.422 11.549 1.00 98.75 236 VAL A O 1
ATOM 1789 N N . VAL A 1 237 ? -8.639 -1.909 12.327 1.00 98.31 237 VAL A N 1
ATOM 1790 C CA . VAL A 1 237 ? -9.587 -0.782 12.424 1.00 98.31 237 VAL A CA 1
ATOM 1791 C C . VAL A 1 237 ? -9.376 0.257 11.321 1.00 98.31 237 VAL A C 1
ATOM 1793 O O . VAL A 1 237 ? -10.282 1.016 10.986 1.00 98.31 237 VAL A O 1
ATOM 1796 N N . ALA A 1 238 ? -8.164 0.305 10.769 1.00 98.44 238 ALA A N 1
ATOM 1797 C CA . ALA A 1 238 ? -7.747 1.248 9.745 1.00 98.44 238 ALA A CA 1
ATOM 1798 C C . ALA A 1 238 ? -6.525 0.703 8.984 1.00 98.44 238 ALA A C 1
ATOM 1800 O O . ALA A 1 238 ? -5.829 -0.191 9.477 1.00 98.44 238 ALA A O 1
ATOM 1801 N N . VAL A 1 239 ? -6.224 1.272 7.819 1.00 98.50 239 VAL A N 1
ATOM 1802 C CA . VAL A 1 239 ? -4.983 1.020 7.066 1.00 98.50 239 VAL A CA 1
ATOM 1803 C C . VAL A 1 239 ? -4.117 2.274 7.032 1.00 98.50 239 VAL A C 1
ATOM 1805 O O . VAL A 1 239 ? -4.616 3.397 6.966 1.00 98.50 239 VAL A O 1
ATOM 1808 N N . THR A 1 240 ? -2.799 2.108 7.093 1.00 98.38 240 THR A N 1
ATOM 1809 C CA . THR A 1 240 ? -1.861 3.232 6.961 1.00 98.38 240 THR A CA 1
ATOM 1810 C C . THR A 1 240 ? -2.037 3.891 5.594 1.00 98.38 240 THR A C 1
ATOM 1812 O O . THR A 1 240 ? -1.924 3.213 4.580 1.00 98.38 240 THR A O 1
ATOM 1815 N N . SER A 1 241 ? -2.298 5.198 5.549 1.00 97.12 241 SER A N 1
ATOM 1816 C CA . SER A 1 241 ? -2.680 5.878 4.303 1.00 97.12 241 SER A CA 1
ATOM 1817 C C . SER A 1 241 ? -1.701 6.989 3.922 1.00 97.12 241 SER A C 1
ATOM 1819 O O . SER A 1 241 ? -1.104 6.948 2.850 1.00 97.12 241 SER A O 1
ATOM 1821 N N . PHE A 1 242 ? -1.453 7.960 4.809 1.00 94.19 242 PHE A N 1
ATOM 1822 C CA . PHE A 1 242 ? -0.599 9.108 4.479 1.00 94.19 242 PHE A CA 1
ATOM 1823 C C . PHE A 1 242 ? 0.178 9.673 5.668 1.00 94.19 242 PHE A C 1
ATOM 1825 O O . PHE A 1 242 ? -0.124 9.420 6.834 1.00 94.19 242 PHE A O 1
ATOM 1832 N N . GLY A 1 243 ? 1.175 10.506 5.368 1.00 90.06 243 GLY A N 1
ATOM 1833 C CA . GLY A 1 243 ? 1.932 11.284 6.347 1.00 90.06 243 GLY A CA 1
ATOM 1834 C C . GLY A 1 243 ? 1.915 12.776 6.019 1.00 90.06 243 GLY A C 1
ATOM 1835 O O . GLY A 1 243 ? 1.884 13.167 4.856 1.00 90.06 243 GLY A O 1
ATOM 1836 N N . TYR A 1 244 ? 1.961 13.629 7.046 1.00 85.88 244 TYR A N 1
ATOM 1837 C CA . TYR A 1 244 ? 2.011 15.090 6.859 1.00 85.88 244 TYR A CA 1
ATOM 1838 C C . TYR A 1 244 ? 3.429 15.641 6.653 1.00 85.88 244 TYR A C 1
ATOM 1840 O O . TYR A 1 244 ? 3.598 16.768 6.190 1.00 85.88 244 TYR A O 1
ATOM 1848 N N . SER A 1 245 ? 4.450 14.886 7.058 1.00 87.69 245 SER A N 1
ATOM 1849 C CA . SER A 1 245 ? 5.844 15.326 7.072 1.00 87.69 245 SER A CA 1
ATOM 1850 C C . SER A 1 245 ? 6.673 14.476 6.118 1.00 87.69 245 SER A C 1
ATOM 1852 O O . SER A 1 245 ? 6.597 13.250 6.208 1.00 87.69 245 SER A O 1
ATOM 1854 N N . PRO A 1 246 ? 7.539 15.088 5.290 1.00 85.50 246 PRO A N 1
ATOM 1855 C CA . PRO A 1 246 ? 8.449 14.340 4.428 1.00 85.50 246 PRO A CA 1
ATOM 1856 C C . PRO A 1 246 ? 9.509 13.566 5.221 1.00 85.50 246 PRO A C 1
ATOM 1858 O O . PRO A 1 246 ? 10.171 12.712 4.660 1.00 85.50 246 PRO A O 1
ATOM 1861 N N . ASN A 1 247 ? 9.672 13.843 6.520 1.00 88.00 247 ASN A N 1
ATOM 1862 C CA . ASN A 1 247 ? 10.618 13.136 7.385 1.00 88.00 247 ASN A CA 1
ATOM 1863 C C . ASN A 1 247 ? 9.927 12.101 8.286 1.00 88.00 247 ASN A C 1
ATOM 1865 O O . ASN A 1 247 ? 10.510 11.712 9.294 1.00 88.00 247 ASN A O 1
ATOM 1869 N N . CYS A 1 248 ? 8.670 11.737 8.002 1.00 88.25 248 CYS A N 1
ATOM 1870 C CA . CYS A 1 248 ? 7.901 10.766 8.789 1.00 88.25 248 CYS A CA 1
ATOM 1871 C C . CYS A 1 248 ? 7.822 11.129 10.280 1.00 88.25 248 CYS A C 1
ATOM 1873 O O . CYS A 1 248 ? 8.147 10.353 11.170 1.00 88.25 248 CYS A O 1
ATOM 1875 N N . THR A 1 249 ? 7.431 12.375 10.554 1.00 89.50 249 THR A N 1
ATOM 1876 C CA . THR A 1 249 ? 7.293 12.918 11.912 1.00 89.50 249 THR A CA 1
ATOM 1877 C C . THR A 1 249 ? 5.999 13.709 12.083 1.00 89.50 249 THR A C 1
ATOM 1879 O O . THR A 1 249 ? 5.390 14.182 11.125 1.00 89.50 249 THR A O 1
ATOM 1882 N N . GLY A 1 250 ? 5.577 13.894 13.330 1.00 90.62 250 GLY A N 1
ATOM 1883 C CA . GLY A 1 250 ? 4.383 14.643 13.699 1.00 90.62 250 GLY A CA 1
ATOM 1884 C C . GLY A 1 250 ? 3.136 13.770 13.701 1.00 90.62 250 GLY A C 1
ATOM 1885 O O . GLY A 1 250 ? 2.773 13.219 14.742 1.00 90.62 250 GLY A O 1
ATOM 1886 N N . VAL A 1 251 ? 2.465 13.685 12.552 1.00 92.94 251 VAL A N 1
ATOM 1887 C CA . VAL A 1 251 ? 1.144 13.058 12.413 1.00 92.94 251 VAL A CA 1
ATOM 1888 C C . VAL A 1 251 ? 1.120 12.148 11.187 1.00 92.94 251 VAL A C 1
ATOM 1890 O O . VAL A 1 251 ? 1.560 12.555 10.109 1.00 92.94 251 VAL A O 1
ATOM 1893 N N . GLY A 1 252 ? 0.590 10.940 11.366 1.00 94.56 252 GLY A N 1
ATOM 1894 C CA . GLY A 1 252 ? 0.193 10.032 10.288 1.00 94.56 252 GLY A CA 1
ATOM 1895 C C . GLY A 1 252 ? -1.330 9.918 10.211 1.00 94.56 252 GLY A C 1
ATOM 1896 O O . GLY A 1 252 ? -2.010 10.040 11.233 1.00 94.56 252 GLY A O 1
ATOM 1897 N N . GLY A 1 253 ? -1.857 9.721 9.008 1.00 95.88 253 GLY A N 1
ATOM 1898 C CA . GLY A 1 253 ? -3.257 9.407 8.748 1.00 95.88 253 GLY A CA 1
ATOM 1899 C C . GLY A 1 253 ? -3.435 7.913 8.494 1.00 95.88 253 GLY A C 1
ATOM 1900 O O . GLY A 1 253 ? -2.746 7.346 7.643 1.00 95.88 253 GLY A O 1
ATOM 1901 N N . ALA A 1 254 ? -4.356 7.291 9.227 1.00 97.75 254 ALA A N 1
ATOM 1902 C CA . ALA A 1 254 ? -4.801 5.925 8.976 1.00 97.75 254 ALA A CA 1
ATOM 1903 C C . ALA A 1 254 ? -6.249 5.963 8.473 1.00 97.75 254 ALA A C 1
ATOM 1905 O O . ALA A 1 254 ? -7.121 6.493 9.164 1.00 97.75 254 ALA A O 1
ATOM 1906 N N . TYR A 1 255 ? -6.478 5.461 7.261 1.00 98.25 255 TYR A N 1
ATOM 1907 C CA . TYR A 1 255 ? -7.785 5.432 6.610 1.00 98.25 255 TYR A CA 1
ATOM 1908 C C . TYR A 1 255 ? -8.687 4.408 7.298 1.00 98.25 255 TYR A C 1
ATOM 1910 O O . TYR A 1 255 ? -8.275 3.268 7.520 1.00 98.25 255 TYR A O 1
ATOM 1918 N N . ARG A 1 256 ? -9.881 4.842 7.694 1.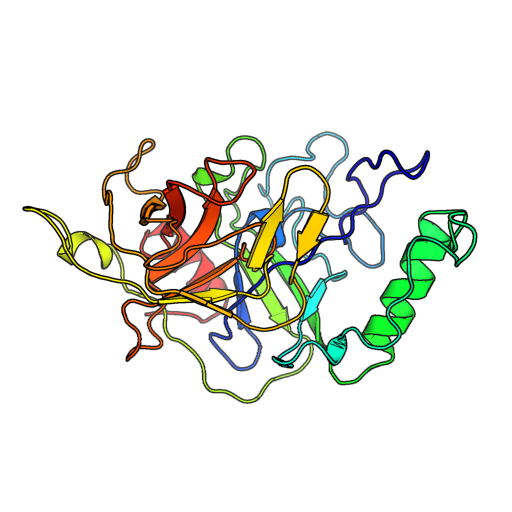00 98.00 256 ARG A N 1
ATOM 1919 C CA . ARG A 1 256 ? -10.858 4.036 8.428 1.00 98.00 256 ARG A CA 1
ATOM 1920 C C . ARG A 1 256 ? -11.391 2.927 7.525 1.00 98.00 256 ARG A C 1
ATOM 1922 O O . ARG A 1 256 ? -11.711 3.196 6.386 1.00 98.00 256 ARG A O 1
ATOM 1929 N N . ILE A 1 257 ? -11.507 1.704 8.039 1.00 97.81 257 ILE A N 1
ATOM 1930 C CA . ILE A 1 257 ? -12.121 0.576 7.302 1.00 97.81 257 ILE A CA 1
ATOM 1931 C C . ILE A 1 257 ? -13.532 0.266 7.830 1.00 97.81 257 ILE A C 1
ATOM 1933 O O . ILE A 1 257 ? -14.260 -0.552 7.277 1.00 97.81 257 ILE A O 1
ATOM 1937 N N . ASP A 1 258 ? -13.937 0.933 8.911 1.00 97.88 258 ASP A N 1
ATOM 1938 C CA . ASP A 1 258 ? -15.214 0.741 9.594 1.00 97.88 258 ASP A CA 1
ATOM 1939 C C . ASP A 1 258 ? -16.370 1.559 8.988 1.00 97.88 258 ASP A C 1
ATOM 1941 O O . ASP A 1 258 ? -17.363 1.796 9.677 1.00 97.88 258 ASP A O 1
ATOM 1945 N N . GLN A 1 259 ? -16.251 2.013 7.734 1.00 97.50 259 GLN A N 1
ATOM 1946 C CA . GLN A 1 259 ? -17.315 2.738 7.032 1.00 97.50 259 GLN A CA 1
ATOM 1947 C C . GLN A 1 259 ? -18.208 1.793 6.208 1.00 97.50 259 GLN A C 1
ATOM 1949 O O . GLN A 1 259 ? -17.745 0.742 5.755 1.00 97.50 259 GLN A O 1
ATOM 1954 N N . PRO A 1 260 ? -19.500 2.125 6.001 1.00 97.75 260 PRO A N 1
ATOM 1955 C CA . PRO A 1 260 ? -20.433 1.241 5.301 1.00 97.75 260 PRO A CA 1
ATOM 1956 C C . PRO A 1 260 ? -19.999 0.844 3.883 1.00 97.75 260 PRO A C 1
ATOM 1958 O O . PRO A 1 260 ? -20.225 -0.299 3.482 1.00 97.75 260 PRO A O 1
ATOM 1961 N N . ASP A 1 261 ? -19.400 1.762 3.122 1.00 97.56 261 ASP A N 1
ATOM 1962 C CA . ASP A 1 261 ? -18.902 1.510 1.767 1.00 97.56 261 ASP A CA 1
ATOM 1963 C C . ASP A 1 261 ? -17.687 0.573 1.773 1.00 97.56 261 ASP A C 1
ATOM 1965 O O . ASP A 1 261 ? -17.696 -0.428 1.052 1.00 97.56 261 ASP A O 1
ATOM 1969 N N . ASP A 1 262 ? -16.727 0.790 2.675 1.00 98.19 262 ASP A N 1
ATOM 1970 C CA . ASP A 1 262 ? -15.562 -0.087 2.838 1.00 98.19 262 ASP A CA 1
ATOM 1971 C C . ASP A 1 262 ? -15.960 -1.509 3.250 1.00 98.19 262 ASP A C 1
ATOM 1973 O O . ASP A 1 262 ? -15.471 -2.497 2.696 1.00 98.19 262 ASP A O 1
ATOM 1977 N N . LEU A 1 263 ? -16.893 -1.641 4.196 1.00 98.56 263 LEU A N 1
ATOM 1978 C CA . LEU A 1 263 ? -17.396 -2.945 4.629 1.00 98.56 263 LEU A CA 1
ATOM 1979 C C . LEU A 1 263 ? -18.166 -3.656 3.510 1.00 98.56 263 LEU A C 1
ATOM 1981 O O . LEU A 1 263 ? -18.046 -4.875 3.361 1.00 98.56 263 LEU A O 1
ATOM 1985 N N . ALA A 1 264 ? -18.930 -2.919 2.699 1.00 98.62 264 ALA A N 1
ATOM 1986 C CA . ALA A 1 264 ? -19.605 -3.474 1.529 1.00 98.62 264 ALA A CA 1
ATOM 1987 C C . ALA A 1 264 ? -18.605 -3.928 0.453 1.00 98.62 264 ALA A C 1
ATOM 1989 O O . ALA A 1 264 ? -18.775 -5.001 -0.134 1.00 98.62 264 ALA A O 1
ATOM 1990 N N . PHE A 1 265 ? -17.545 -3.150 0.227 1.00 98.56 265 PHE A N 1
ATOM 1991 C CA . PHE A 1 265 ? -16.443 -3.507 -0.659 1.00 98.56 265 PHE A CA 1
ATOM 1992 C C . PHE A 1 265 ? -15.754 -4.801 -0.204 1.00 98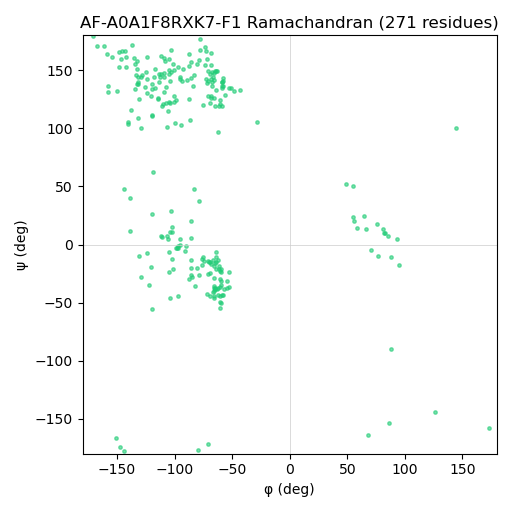.56 265 PHE A C 1
ATOM 1994 O O . PHE A 1 265 ? -15.639 -5.745 -0.989 1.00 98.56 265 PHE A O 1
ATOM 2001 N N . LEU A 1 266 ? -15.383 -4.902 1.076 1.00 98.81 266 LEU A N 1
ATOM 2002 C CA . LEU A 1 266 ? -14.760 -6.097 1.656 1.00 98.81 266 LEU A CA 1
ATOM 2003 C C . LEU A 1 266 ? -15.669 -7.330 1.613 1.00 98.81 266 LEU A C 1
ATOM 2005 O O . LEU A 1 266 ? -15.202 -8.436 1.315 1.00 98.81 266 LEU A O 1
ATOM 2009 N N . ALA A 1 267 ? -16.975 -7.149 1.819 1.00 98.69 267 ALA A N 1
ATOM 2010 C CA . ALA A 1 267 ? -17.953 -8.227 1.695 1.00 98.69 267 ALA A CA 1
ATOM 2011 C C . ALA A 1 267 ? -17.978 -8.830 0.279 1.00 98.69 267 ALA A C 1
ATOM 2013 O O . ALA A 1 267 ? -18.214 -10.033 0.132 1.00 98.69 267 ALA A O 1
ATOM 2014 N N . GLY A 1 268 ? -17.653 -8.043 -0.755 1.00 98.50 268 GLY A N 1
ATOM 2015 C CA . GLY A 1 268 ? -17.460 -8.521 -2.129 1.00 98.50 268 GLY A CA 1
ATOM 2016 C C . GLY A 1 268 ? -16.354 -9.575 -2.277 1.00 98.50 268 GLY A C 1
ATOM 2017 O O . GLY A 1 268 ? -16.414 -10.402 -3.186 1.00 98.50 268 GLY A O 1
ATOM 2018 N N . PHE A 1 269 ? -15.400 -9.609 -1.342 1.00 98.62 269 PHE A N 1
ATOM 2019 C CA . PHE A 1 269 ? -14.320 -10.600 -1.258 1.00 98.62 269 PHE A CA 1
ATOM 2020 C C . PHE A 1 269 ? -14.566 -11.670 -0.183 1.00 98.62 269 PHE A C 1
ATOM 2022 O O . PHE A 1 269 ? -13.672 -12.455 0.132 1.00 98.62 269 PHE A O 1
ATOM 2029 N N . GLY A 1 270 ? -15.775 -11.725 0.387 1.00 98.44 270 GLY A N 1
ATOM 2030 C CA . GLY A 1 270 ? -16.133 -12.674 1.442 1.00 98.44 270 GLY A CA 1
ATOM 2031 C C . GLY A 1 270 ? -15.568 -12.324 2.821 1.00 98.44 270 GLY A C 1
ATOM 2032 O O . GLY A 1 270 ? -15.517 -13.196 3.687 1.00 98.44 270 GLY A O 1
ATOM 2033 N N . ILE A 1 271 ? -15.144 -11.076 3.026 1.00 98.56 271 ILE A N 1
ATOM 2034 C CA . ILE A 1 271 ? -14.667 -10.571 4.312 1.00 98.56 271 ILE A CA 1
ATOM 2035 C C . ILE A 1 271 ? -15.795 -9.799 4.991 1.00 98.56 271 ILE A C 1
ATOM 2037 O O . ILE A 1 271 ? -16.325 -8.841 4.438 1.00 98.56 271 ILE A O 1
ATOM 2041 N N . THR A 1 272 ? -16.138 -10.195 6.211 1.00 97.00 272 THR A N 1
ATOM 2042 C CA . THR A 1 272 ? -17.077 -9.472 7.073 1.00 97.00 272 THR A CA 1
ATOM 2043 C C . THR A 1 272 ? -16.503 -9.374 8.487 1.00 97.00 272 THR A C 1
ATOM 2045 O O . THR A 1 272 ? -15.691 -10.231 8.849 1.00 97.00 272 THR A O 1
ATOM 2048 N N . PRO A 1 273 ? -16.915 -8.371 9.282 1.00 94.50 273 PRO A N 1
ATOM 2049 C CA . PRO A 1 273 ? -16.603 -8.308 10.710 1.00 94.50 273 PRO A CA 1
ATOM 2050 C C . PRO A 1 273 ? -17.032 -9.558 11.495 1.00 94.50 273 PRO A C 1
ATOM 2052 O O . PRO A 1 273 ? -18.027 -10.209 11.087 1.00 94.50 273 PRO A O 1
#

Mean predicted aligned error: 3.61 Å

pLDDT: mean 94.99, std 4.64, range [63.0, 98.94]

Nearest PDB structures (foldseek):
  2hlc-assembly1_A  TM=6.968E-01  e=3.012E-07  Hypoderma lineatum
  1fiz-assembly1_A  TM=6.365E-01  e=1.434E-06  Sus scrofa
  1fiw-assembly1_A  TM=6.288E-01  e=4.370E-06  Ovis aries
  4dy7-assembly2_E  TM=5.937E-01  e=1.434E-06  Homo sapiens
  3h7t-assembly1_A  TM=6.440E-01  e=2.906E-05  Sarcoptes scabiei

Secondary structure (DSSP, 8-state):
-BTT---SS-SS--B------EESSSSEEEEEGGGTTT--BTTB-SS-SS-SSB-GGGTT-S---EEE----BSGGGTT---SB-TTSSBSSSSHHHHHHHHHHHHHT-TT-EEEEEEE-TT-BGGGGGGS-EEEEEESSPPP----EEPPTTGGGGG-SS----B-EEEESSEEEEETTEEEESSB-EEE-PBEEES--SSTTSEEEEEEBTTTB---TT-TT-EEESSTT--EEEEEEEEESSTTS-EEEEEEES-SHHHHHHHHTTT---

Sequence (273 aa):
YVPDVPTSLYPDPGGWFSCSGTLLSSTVVLTAGHCTFAIGLDSVSTTTEDDRFTAADGNGSGGNDVWFSLTEDGSQWDGWPATFDAAGNLAFPTQAARYAARSAFLNGDSDWVRATSFPHPEYNDLAFYFHDAGVIVLDEAQAGPFASVAGEDYLEQYAGRRNEHRFEVVGYGLEKVLPFADFGGDTRMKAEPRLLNLVSNPRDTYIQLSNNPSTGGTCFGDSGGPTFDSTSSMLVVAVTSFGYSPNCTGVGGAYRIDQPDDLAFLAGFGITP

Solvent-accessible surface area (backbone atoms only — not comparable to full-atom values): 14170 Å² total; per-residue (Å²): 58,24,30,77,38,78,45,95,88,45,99,58,44,50,35,78,81,68,60,24,55,36,45,54,46,45,37,39,26,42,25,16,11,83,76,14,46,35,18,3,44,88,69,36,65,31,41,49,94,93,44,83,45,46,19,54,97,54,29,11,31,68,8,45,38,40,71,48,63,84,70,49,78,31,66,85,53,70,85,58,75,58,66,49,41,102,86,68,45,63,61,41,91,42,59,68,54,41,49,55,51,43,52,49,51,48,74,71,35,91,63,36,40,49,23,37,18,34,33,34,56,79,19,28,67,92,53,38,72,71,32,41,42,15,35,35,42,41,79,58,77,46,82,72,87,57,36,47,48,43,45,74,59,55,72,58,79,64,63,78,72,94,56,81,56,43,31,24,38,39,26,30,16,36,79,43,59,50,103,89,49,75,39,74,48,51,37,62,45,75,23,49,21,34,54,73,38,74,78,36,86,66,69,84,20,31,33,32,29,34,13,42,96,90,40,34,50,63,30,71,29,13,34,7,4,39,28,17,64,25,92,88,47,57,38,32,46,23,24,28,64,49,67,81,34,96,56,48,39,60,42,27,35,27,28,50,45,26,40,73,66,51,45,53,56,39,43,76,74,75,42,70,98